Protein AF-T1D937-F1 (afdb_monomer_lite)

Foldseek 3Di:
DDWDDDDPVVLVVLLVLLVVCLVPVLLLQFAEPDPDPPDVSVVVSVLSVVQSVVVALCVQCPPPDLLSVLNRQSNCCNVDPDRFTWDWDQFPVGIFIFGGDDDRDRQLRSLSSVSVDQLSSCSVCLVVLVVPQWWWFTDPVHTYIYRHQADPDPVSLVVLCVVVVFDFDCDPQETETDADDDWDWDQDSNRRIYIDHPGGPDPSVVSRVSRGDHSDGDDD

pLDDT: mean 86.42, std 10.38, range [45.16, 97.19]

Sequence (220 aa):
MRLKAESKESQAKFVTKIKILFENPEIIIPECNTKGFSCPFEKYKKKIKKAHGTGSLDKFGRSNDEFLRGLSETEKILETEKLPLTGIIKTPLGSLNYVKRGDTDPVVLAGIQNYDNELWRSLAFSKLMKRGNIKIYTNKNFYIASCKGKGPGKDFFKSTLIENGIDFKDSNGVLEMQGEGESIDIIHFSGETIRIYSGSKKNTISLIVKHFISANITRD

Radius of gyration: 19.21 Å; chains: 1; bounding box: 40×41×58 Å

Organism: NCBI:txid410659

Structure (mmCIF, N/CA/C/O backbone):
data_AF-T1D937-F1
#
_entry.id   AF-T1D937-F1
#
loop_
_atom_site.group_PDB
_atom_site.id
_atom_site.type_symbol
_atom_site.label_atom_id
_atom_site.label_alt_id
_atom_site.label_comp_id
_atom_site.label_asym_id
_atom_site.label_entity_id
_atom_site.label_seq_id
_atom_site.pdbx_PDB_ins_code
_atom_site.Cartn_x
_atom_site.Cartn_y
_atom_site.Cartn_z
_atom_site.occupancy
_atom_site.B_iso_or_equiv
_atom_site.auth_seq_id
_atom_site.auth_comp_id
_atom_site.auth_asym_id
_atom_site.auth_atom_id
_atom_site.pdbx_PDB_model_num
ATOM 1 N N . MET A 1 1 ? -13.842 -20.271 6.859 1.00 45.16 1 MET A N 1
ATOM 2 C CA . MET A 1 1 ? -12.786 -19.515 7.572 1.00 45.16 1 MET A CA 1
ATOM 3 C C . MET A 1 1 ? -11.865 -20.520 8.257 1.00 45.16 1 MET A C 1
ATOM 5 O O . MET A 1 1 ? -12.375 -21.327 9.020 1.00 45.16 1 MET A O 1
ATOM 9 N N . ARG A 1 2 ? -10.563 -20.571 7.935 1.00 45.50 2 ARG A N 1
ATOM 10 C CA . ARG A 1 2 ? -9.608 -21.446 8.648 1.00 45.50 2 ARG A CA 1
ATOM 11 C C . ARG A 1 2 ? -8.906 -20.611 9.715 1.00 45.50 2 ARG A C 1
ATOM 13 O O . ARG A 1 2 ? -8.182 -19.687 9.366 1.00 45.50 2 ARG A O 1
ATOM 20 N N . LEU A 1 3 ? -9.172 -20.918 10.979 1.00 50.59 3 LEU A N 1
ATOM 21 C CA . LEU A 1 3 ? -8.509 -20.318 12.134 1.00 50.59 3 LEU A CA 1
ATOM 22 C C . LEU A 1 3 ? -7.162 -21.021 12.333 1.00 50.59 3 LEU A C 1
ATOM 24 O O . LEU A 1 3 ? -7.121 -22.252 12.353 1.00 50.59 3 LEU A O 1
ATOM 28 N N . LYS A 1 4 ? -6.065 -20.270 12.456 1.00 54.72 4 LYS A N 1
ATOM 29 C CA . LYS A 1 4 ? -4.746 -20.825 12.793 1.00 54.72 4 LYS A CA 1
ATOM 30 C C . LYS A 1 4 ? -4.281 -20.201 14.101 1.00 54.72 4 LYS A C 1
ATOM 32 O O . LYS A 1 4 ? -4.218 -18.983 14.210 1.00 54.72 4 LYS A O 1
ATOM 37 N N . ALA A 1 5 ? -3.950 -21.030 15.087 1.00 56.25 5 ALA A N 1
ATOM 38 C CA . ALA A 1 5 ? -3.257 -20.553 16.274 1.00 56.25 5 ALA A CA 1
ATOM 39 C C . ALA A 1 5 ? -1.840 -20.122 15.860 1.00 56.25 5 ALA A C 1
ATOM 41 O O . ALA A 1 5 ? -1.038 -20.946 15.417 1.00 56.25 5 ALA A O 1
ATOM 42 N N . GLU A 1 6 ? -1.560 -18.822 15.924 1.00 67.06 6 GLU A N 1
ATOM 43 C CA . GLU A 1 6 ? -0.207 -18.296 15.738 1.00 67.06 6 GLU A CA 1
ATOM 44 C C . GLU A 1 6 ? 0.648 -18.499 16.996 1.00 67.06 6 GLU A C 1
ATOM 46 O O . GLU A 1 6 ? 0.124 -18.639 18.102 1.00 67.06 6 GLU A O 1
ATOM 51 N N . SER A 1 7 ? 1.975 -18.517 16.835 1.00 76.88 7 SER A N 1
ATOM 52 C CA . SER A 1 7 ? 2.890 -18.551 17.978 1.00 76.88 7 SER A CA 1
ATOM 53 C C . SER A 1 7 ? 2.783 -17.260 18.798 1.00 76.88 7 SER A C 1
ATOM 55 O O . SER A 1 7 ? 2.494 -16.189 18.256 1.00 76.88 7 SER A O 1
ATOM 57 N N . LYS A 1 8 ? 3.085 -17.339 20.103 1.00 78.12 8 LYS A N 1
ATOM 58 C CA . LYS A 1 8 ? 3.144 -16.163 20.994 1.00 78.12 8 LYS A CA 1
ATOM 59 C C . LYS A 1 8 ? 4.080 -15.071 20.462 1.00 78.12 8 LYS A C 1
ATOM 61 O O . LYS A 1 8 ? 3.805 -13.887 20.614 1.00 78.12 8 LYS A O 1
ATOM 66 N N . GLU A 1 9 ? 5.168 -15.470 19.808 1.00 82.69 9 GLU A N 1
ATOM 67 C CA . GLU A 1 9 ? 6.124 -14.547 19.195 1.00 82.69 9 GLU A CA 1
ATOM 68 C C . GLU A 1 9 ? 5.523 -13.799 17.992 1.00 82.69 9 GLU A C 1
ATOM 70 O O . GLU A 1 9 ? 5.649 -12.579 17.903 1.00 82.69 9 GLU A O 1
ATOM 75 N N . SER A 1 10 ? 4.831 -14.503 17.087 1.00 81.56 10 SER A N 1
ATOM 76 C CA . SER A 1 10 ? 4.155 -13.891 15.930 1.00 81.56 10 SER A CA 1
ATOM 77 C C . SER A 1 10 ? 3.092 -12.888 16.375 1.00 81.56 10 SER A C 1
ATOM 79 O O . SER A 1 10 ? 3.000 -11.773 15.866 1.00 81.56 10 SER A O 1
ATOM 81 N N . GLN A 1 11 ? 2.352 -13.252 17.416 1.00 80.38 11 GLN A N 1
ATOM 82 C CA . GLN A 1 11 ? 1.349 -12.403 18.038 1.00 80.38 11 GLN A CA 1
ATOM 83 C C . GLN A 1 11 ? 1.940 -11.144 18.680 1.00 80.38 11 GLN A C 1
ATOM 85 O O . GLN A 1 11 ? 1.410 -10.052 18.483 1.00 80.38 11 GLN A O 1
ATOM 90 N N . ALA A 1 12 ? 3.047 -11.273 19.416 1.00 85.31 12 ALA A N 1
ATOM 91 C CA . ALA A 1 12 ? 3.746 -10.124 19.982 1.00 85.31 12 ALA A CA 1
ATOM 92 C C . ALA A 1 12 ? 4.237 -9.176 18.876 1.00 85.31 12 ALA A C 1
ATOM 94 O O . ALA A 1 12 ? 4.019 -7.970 18.964 1.00 85.31 12 ALA A O 1
ATOM 95 N N . LYS A 1 13 ? 4.812 -9.717 17.791 1.00 89.06 13 LYS A N 1
ATOM 96 C CA . LYS A 1 13 ? 5.219 -8.931 16.612 1.00 89.06 13 LYS A CA 1
ATOM 97 C C . LYS A 1 13 ? 4.035 -8.204 15.976 1.00 89.06 13 LYS A C 1
ATOM 99 O O . LYS A 1 13 ? 4.155 -7.028 15.643 1.00 89.06 13 LYS A O 1
ATOM 104 N N . PHE A 1 14 ? 2.890 -8.874 15.849 1.00 89.62 14 PHE A N 1
ATOM 105 C CA . PHE A 1 14 ? 1.666 -8.269 15.333 1.00 89.62 14 PHE A CA 1
ATOM 106 C C . PHE A 1 14 ? 1.210 -7.087 16.194 1.00 89.62 14 PHE A C 1
ATOM 108 O O . PHE A 1 14 ? 1.020 -5.996 15.667 1.00 89.62 14 PHE A O 1
ATOM 115 N N . VAL A 1 15 ? 1.101 -7.262 17.514 1.00 89.88 15 VAL A N 1
ATOM 116 C CA . VAL A 1 15 ? 0.689 -6.179 18.424 1.00 89.88 15 VAL A CA 1
ATOM 117 C C . VAL A 1 15 ? 1.677 -5.012 18.382 1.00 89.88 15 VAL A C 1
ATOM 119 O O . VAL A 1 15 ? 1.249 -3.866 18.280 1.00 89.88 15 VAL A O 1
ATOM 122 N N . THR A 1 16 ? 2.986 -5.281 18.405 1.00 92.19 16 THR A N 1
ATOM 123 C CA . THR A 1 16 ? 4.021 -4.241 18.288 1.00 92.19 16 THR A CA 1
ATOM 124 C C . THR A 1 16 ? 3.872 -3.446 16.997 1.00 92.19 16 THR A C 1
ATOM 126 O O . THR A 1 16 ? 3.893 -2.220 17.026 1.00 92.19 16 THR A O 1
ATOM 129 N N . LYS A 1 17 ? 3.639 -4.123 15.871 1.00 93.50 17 LYS A N 1
ATOM 130 C CA . LYS A 1 17 ? 3.375 -3.463 14.592 1.00 93.50 17 LYS A CA 1
ATOM 131 C C . LYS A 1 17 ? 2.152 -2.543 14.655 1.00 93.50 17 LYS A C 1
ATOM 133 O O . LYS A 1 17 ? 2.210 -1.417 14.174 1.00 93.50 17 LYS A O 1
ATOM 138 N N . ILE A 1 18 ? 1.050 -2.998 15.252 1.00 94.19 18 ILE A N 1
ATOM 139 C CA . ILE A 1 18 ? -0.154 -2.167 15.389 1.00 94.19 18 ILE A CA 1
ATOM 140 C C . ILE A 1 18 ? 0.110 -0.946 16.285 1.00 94.19 18 ILE A C 1
ATOM 142 O O . ILE A 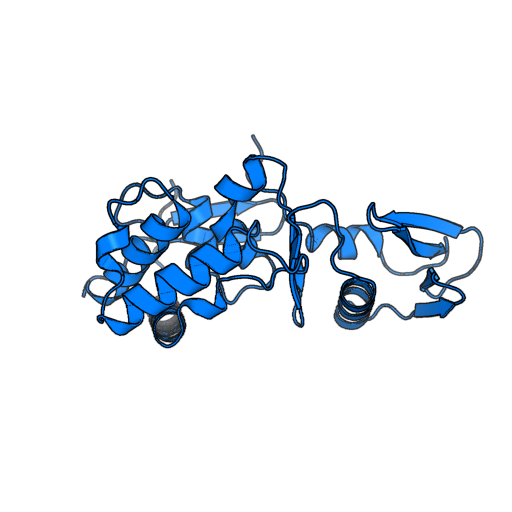1 18 ? -0.365 0.140 15.969 1.00 94.19 18 ILE A O 1
ATOM 146 N N . LYS A 1 19 ? 0.914 -1.077 17.348 1.00 94.25 19 LYS A N 1
ATOM 147 C CA . LYS A 1 19 ? 1.331 0.076 18.167 1.00 94.25 19 LYS A CA 1
ATOM 148 C C . LYS A 1 19 ? 2.087 1.116 17.338 1.00 94.25 19 LYS A C 1
ATOM 150 O O . LYS A 1 19 ? 1.707 2.280 17.367 1.00 94.25 19 LYS A O 1
ATOM 155 N N . ILE A 1 20 ? 3.065 0.685 16.537 1.00 95.56 20 ILE A N 1
ATOM 156 C CA . ILE A 1 20 ? 3.837 1.576 15.650 1.00 95.56 20 ILE A CA 1
ATOM 157 C C . ILE A 1 20 ? 2.915 2.302 14.657 1.00 95.56 20 ILE A C 1
ATOM 159 O O . ILE A 1 20 ? 3.093 3.493 14.412 1.00 95.56 20 ILE A O 1
ATOM 163 N N . LEU A 1 21 ? 1.894 1.625 14.111 1.00 96.00 21 LEU A N 1
ATOM 164 C CA . LEU A 1 21 ? 0.898 2.284 13.259 1.00 96.00 21 LEU A CA 1
ATOM 165 C C . LEU A 1 21 ? 0.203 3.439 13.987 1.00 96.00 21 LEU A C 1
ATOM 167 O O . LEU A 1 21 ? 0.017 4.495 13.396 1.00 96.00 21 LEU A O 1
ATOM 171 N N . PHE A 1 22 ? -0.194 3.257 15.245 1.00 95.44 22 PHE A N 1
ATOM 172 C CA . PHE A 1 22 ? -0.945 4.274 15.986 1.00 95.44 22 PHE A CA 1
ATOM 173 C C . PHE A 1 22 ? -0.078 5.338 16.668 1.00 95.44 22 PHE A C 1
ATOM 175 O O . PHE A 1 22 ? -0.623 6.353 17.090 1.00 95.44 22 PHE A O 1
ATOM 182 N N . GLU A 1 23 ? 1.248 5.180 16.697 1.00 94.31 23 GLU A N 1
ATOM 183 C CA . GLU A 1 23 ? 2.180 6.282 16.991 1.00 94.31 23 GLU A CA 1
ATOM 184 C C . GLU A 1 23 ? 2.164 7.348 15.883 1.00 94.31 23 GLU A C 1
ATOM 186 O O . GLU A 1 23 ? 2.348 8.535 16.144 1.00 94.31 23 GLU A O 1
ATOM 191 N N . ASN A 1 24 ? 1.928 6.934 14.635 1.00 94.31 24 ASN A N 1
ATOM 192 C CA . ASN A 1 24 ? 1.742 7.833 13.502 1.00 94.31 24 ASN A CA 1
ATOM 193 C C . ASN A 1 24 ? 0.734 7.231 12.508 1.00 94.31 24 ASN A C 1
ATOM 195 O O . ASN A 1 24 ? 1.125 6.659 11.501 1.00 94.31 24 ASN A O 1
ATOM 199 N N . PRO A 1 25 ? -0.583 7.366 12.706 1.00 94.56 25 PRO A N 1
ATOM 200 C CA . PRO A 1 25 ? -1.567 6.705 11.845 1.00 94.56 25 PRO A CA 1
ATOM 201 C C . PRO A 1 25 ? -1.616 7.257 10.413 1.00 94.56 25 PRO A C 1
ATOM 203 O O . PRO A 1 25 ? -2.299 6.694 9.560 1.00 94.56 25 PRO A O 1
ATOM 206 N N . GLU A 1 26 ? -0.911 8.351 10.109 1.00 94.38 26 GLU A N 1
ATOM 207 C CA . GLU A 1 26 ? -0.880 8.938 8.768 1.00 94.38 26 GLU A CA 1
ATOM 208 C C . GLU A 1 26 ? 0.006 8.153 7.778 1.00 94.38 26 GLU A C 1
ATOM 210 O O . GLU A 1 26 ? -0.213 8.290 6.574 1.00 94.38 26 GLU A O 1
ATOM 215 N N . ILE A 1 27 ? 0.936 7.289 8.232 1.00 93.94 27 ILE A N 1
ATOM 216 C CA . ILE A 1 27 ? 1.845 6.522 7.335 1.00 93.94 27 ILE A CA 1
ATOM 217 C C . ILE A 1 27 ? 1.082 5.582 6.395 1.00 93.94 27 ILE A C 1
ATOM 219 O O . ILE A 1 27 ? 1.523 5.321 5.277 1.00 93.94 27 ILE A O 1
ATOM 223 N N . ILE A 1 28 ? -0.087 5.094 6.809 1.00 95.38 28 ILE A N 1
ATOM 224 C CA . ILE A 1 28 ? -0.915 4.227 5.964 1.00 95.38 28 ILE A CA 1
ATOM 225 C C . ILE A 1 28 ? -1.534 4.970 4.769 1.00 95.38 28 ILE A C 1
ATOM 227 O O . ILE A 1 28 ? -2.042 4.336 3.841 1.00 95.38 28 ILE A O 1
ATOM 231 N N . ILE A 1 29 ? -1.513 6.307 4.761 1.00 95.12 29 ILE A N 1
ATOM 232 C CA . ILE A 1 29 ? -2.095 7.099 3.682 1.00 95.12 29 ILE A CA 1
ATOM 233 C C . ILE A 1 29 ? -1.057 7.334 2.576 1.00 95.12 29 ILE A C 1
ATOM 235 O O . ILE A 1 29 ? -0.067 8.025 2.825 1.00 95.12 29 ILE A O 1
ATOM 239 N N . PRO A 1 30 ? -1.296 6.865 1.336 1.00 93.75 30 PRO A N 1
ATOM 240 C CA . PRO A 1 30 ? -0.395 7.141 0.226 1.00 93.75 30 PRO A CA 1
ATOM 241 C C . PRO A 1 30 ? -0.317 8.638 -0.085 1.00 93.75 30 PRO A C 1
ATOM 243 O O . PRO A 1 30 ? -1.258 9.412 0.135 1.00 93.75 30 PRO A O 1
ATOM 246 N N . GLU A 1 31 ? 0.804 9.046 -0.661 1.00 91.25 31 GLU A N 1
ATOM 247 C CA . GLU A 1 31 ? 0.983 10.382 -1.206 1.00 91.25 31 GLU A CA 1
ATOM 248 C C . GLU A 1 31 ? 0.156 10.566 -2.473 1.00 91.25 31 GLU A C 1
ATOM 250 O O . GLU A 1 31 ? 0.119 9.708 -3.355 1.00 91.25 31 GLU A O 1
ATOM 255 N N . CYS A 1 32 ? -0.516 11.707 -2.594 1.00 88.19 32 CYS A N 1
ATOM 256 C CA . CYS A 1 32 ? -1.313 11.982 -3.775 1.00 88.19 32 CYS A CA 1
ATOM 257 C C . CYS A 1 32 ? -0.470 12.687 -4.840 1.00 88.19 32 CYS A C 1
ATOM 259 O O . CYS A 1 32 ? -0.080 13.841 -4.669 1.00 88.19 32 CYS A O 1
ATOM 261 N N . ASN A 1 33 ? -0.260 12.042 -5.991 1.00 80.88 33 ASN A N 1
ATOM 262 C CA . ASN A 1 33 ? 0.466 12.654 -7.117 1.00 80.88 33 ASN A CA 1
ATOM 263 C C . ASN A 1 33 ? -0.333 13.768 -7.823 1.00 80.88 33 ASN A C 1
ATOM 265 O O . ASN A 1 33 ? 0.168 14.483 -8.693 1.00 80.88 33 ASN A O 1
ATOM 269 N N . THR A 1 34 ? -1.611 13.910 -7.474 1.00 70.56 34 THR A N 1
ATOM 270 C CA . THR A 1 34 ? -2.509 14.902 -8.046 1.00 70.56 34 THR A CA 1
ATOM 271 C C . THR A 1 34 ? -2.731 15.997 -7.005 1.00 70.56 34 THR A C 1
ATOM 273 O O . THR A 1 34 ? -3.652 15.906 -6.196 1.00 70.56 34 THR A O 1
ATOM 276 N N . LYS A 1 35 ? -1.880 17.035 -7.006 1.00 59.16 35 LYS A N 1
ATOM 277 C CA . LYS A 1 35 ? -2.068 18.213 -6.142 1.00 59.16 35 LYS A CA 1
ATOM 278 C C . LYS A 1 35 ? -3.450 18.823 -6.418 1.00 59.16 35 LYS A C 1
ATOM 280 O O . LYS A 1 35 ? -3.740 19.213 -7.548 1.00 59.16 35 LYS A O 1
ATOM 285 N N . GLY A 1 36 ? -4.318 18.862 -5.407 1.00 60.09 36 GLY A N 1
ATOM 286 C CA . GLY A 1 36 ? -5.642 19.479 -5.510 1.00 60.09 36 GLY A CA 1
ATOM 287 C C . GLY A 1 36 ? -6.657 18.983 -4.477 1.00 60.09 36 GLY A C 1
ATOM 288 O O . GLY A 1 36 ? -6.566 17.874 -3.955 1.00 60.09 36 GLY A O 1
ATOM 289 N N . PHE A 1 37 ? -7.680 19.804 -4.225 1.00 54.34 37 PHE A N 1
ATOM 290 C CA . PHE A 1 37 ? -8.744 19.579 -3.230 1.00 54.34 37 PHE A CA 1
ATOM 291 C C . PHE A 1 37 ? -9.578 18.296 -3.455 1.00 54.34 37 PHE A C 1
ATOM 293 O O . PHE A 1 37 ? -10.299 17.840 -2.566 1.00 54.34 37 PHE A O 1
ATOM 300 N N . SER A 1 38 ? -9.482 17.692 -4.644 1.00 67.94 38 SER A N 1
ATOM 301 C CA . SER A 1 38 ? -10.264 16.518 -5.040 1.00 67.94 38 SER A CA 1
ATOM 302 C C . SER A 1 38 ? -9.673 15.172 -4.603 1.00 67.94 38 SER A C 1
ATOM 304 O O . SER A 1 38 ? -10.325 14.154 -4.813 1.00 67.94 38 SER A O 1
ATOM 306 N N . CYS A 1 39 ? -8.464 15.126 -4.031 1.00 83.19 39 CYS A N 1
ATOM 307 C CA . CYS A 1 39 ? -7.860 13.858 -3.622 1.00 83.19 39 CYS A CA 1
ATOM 308 C C . CYS A 1 39 ? -8.452 13.353 -2.287 1.00 83.19 39 CYS A C 1
ATOM 310 O O . CYS A 1 39 ? -8.340 14.050 -1.274 1.00 83.19 39 CYS A O 1
ATOM 312 N N . PRO A 1 40 ? -9.077 12.159 -2.227 1.00 88.00 40 PRO A N 1
ATOM 313 C CA . PRO A 1 40 ? -9.662 11.645 -0.985 1.00 88.00 40 PRO A CA 1
ATOM 314 C C . PRO A 1 40 ? -8.616 11.362 0.100 1.00 88.00 40 PRO A C 1
ATOM 316 O O . PRO A 1 40 ? -8.915 11.530 1.280 1.00 88.00 40 PRO A O 1
ATOM 319 N N . PHE A 1 41 ? -7.384 11.019 -0.281 1.00 92.06 41 PHE A N 1
ATOM 320 C CA . PHE A 1 41 ? -6.295 10.727 0.656 1.00 92.06 41 PHE A CA 1
ATOM 321 C C . PHE A 1 41 ? -5.902 11.938 1.510 1.00 92.06 41 PHE A C 1
ATOM 323 O O . PHE A 1 41 ? -5.720 11.803 2.716 1.00 92.06 41 PHE A O 1
ATOM 330 N N . GLU A 1 42 ? -5.924 13.148 0.945 1.00 89.62 42 GLU A N 1
ATOM 331 C CA . GLU A 1 42 ? -5.722 14.388 1.709 1.00 89.62 42 GLU A CA 1
ATOM 332 C C . GLU A 1 42 ? -6.821 14.608 2.761 1.00 89.62 42 GLU A C 1
ATOM 334 O O . GLU A 1 42 ? -6.569 15.094 3.867 1.00 89.62 42 GLU A O 1
ATOM 339 N N . LYS A 1 43 ? -8.063 14.212 2.449 1.00 90.38 43 LYS A N 1
ATOM 340 C CA . LYS A 1 43 ? -9.168 14.255 3.416 1.00 90.38 43 LYS A CA 1
ATOM 341 C C . LYS A 1 43 ? -8.975 13.215 4.518 1.00 90.38 43 LYS A C 1
ATOM 343 O O . LYS A 1 43 ? -9.290 13.517 5.669 1.00 90.38 43 LYS A O 1
ATOM 348 N N . TYR A 1 44 ? -8.460 12.026 4.197 1.00 94.44 44 TYR A N 1
ATOM 349 C CA . TYR A 1 44 ? -8.130 11.018 5.205 1.00 94.44 44 TYR A CA 1
ATOM 350 C C . TYR A 1 44 ? -7.027 11.497 6.147 1.00 94.44 44 TYR A C 1
ATOM 352 O O . TYR A 1 44 ? -7.272 11.482 7.351 1.00 94.44 44 TYR A O 1
ATOM 360 N N . LYS A 1 45 ? -5.904 12.027 5.634 1.00 93.69 45 LYS A N 1
ATOM 361 C CA . LYS A 1 45 ? -4.825 12.600 6.467 1.00 93.69 45 LYS A CA 1
ATOM 362 C C . LYS A 1 45 ? -5.371 13.615 7.468 1.00 93.69 45 LYS A C 1
ATOM 364 O O . LYS A 1 45 ? -5.215 13.455 8.673 1.00 93.69 45 LYS A O 1
ATOM 369 N N . LYS A 1 46 ? -6.150 14.596 6.994 1.00 92.44 46 LYS A N 1
ATOM 370 C CA . LYS A 1 46 ? -6.773 15.616 7.860 1.00 92.44 46 LYS A CA 1
ATOM 371 C C . LYS A 1 46 ? -7.700 15.022 8.923 1.00 92.44 46 LYS A C 1
ATOM 373 O O . LYS A 1 46 ? -7.673 15.461 10.073 1.00 92.44 46 LYS A O 1
ATOM 378 N N . LYS A 1 47 ? -8.546 14.053 8.552 1.00 94.50 47 LYS A N 1
ATOM 379 C CA . LYS A 1 47 ? -9.466 13.393 9.493 1.00 94.50 47 LYS A CA 1
ATOM 380 C C . LYS A 1 47 ? -8.701 12.623 10.565 1.00 94.50 47 LYS A C 1
ATOM 382 O O . LYS A 1 47 ? -9.039 12.771 11.739 1.00 94.50 47 LYS A O 1
ATOM 387 N N . ILE A 1 48 ? -7.705 11.837 10.157 1.00 95.25 48 ILE A N 1
ATOM 388 C CA . ILE A 1 48 ? -6.860 11.025 11.037 1.00 95.25 48 ILE A CA 1
ATOM 389 C C . ILE A 1 48 ? -6.080 11.928 11.979 1.00 95.25 48 ILE A C 1
ATOM 391 O O . ILE A 1 48 ? -6.230 11.782 13.183 1.00 95.25 48 ILE A O 1
ATOM 395 N N . LYS A 1 49 ? -5.373 12.937 11.463 1.00 93.94 49 LYS A N 1
ATOM 396 C CA . LYS A 1 49 ? -4.628 13.904 12.276 1.00 93.94 49 LYS A CA 1
ATOM 397 C C . LYS A 1 49 ? -5.497 14.553 13.353 1.00 93.94 49 LYS A C 1
ATOM 399 O O . LYS A 1 49 ? -5.124 14.606 14.520 1.00 93.94 49 LYS A O 1
ATOM 404 N N . LYS A 1 50 ? -6.705 14.995 12.980 1.00 93.31 50 LYS A N 1
ATOM 405 C CA . LYS A 1 50 ? -7.669 15.582 13.926 1.00 93.31 50 LYS A CA 1
ATOM 406 C C . LYS A 1 50 ? -8.165 14.575 14.970 1.00 93.31 50 LYS A C 1
ATOM 408 O O . LYS A 1 50 ? -8.486 14.970 16.078 1.00 93.31 50 LYS A O 1
ATOM 413 N N . ALA A 1 51 ? -8.343 13.310 14.598 1.00 92.38 51 ALA A N 1
ATOM 414 C CA . ALA A 1 51 ? -8.801 12.251 15.499 1.00 92.38 51 ALA A CA 1
ATOM 415 C C . ALA A 1 51 ? -7.709 11.806 16.469 1.00 92.38 51 ALA A C 1
ATOM 417 O O . ALA A 1 51 ? -7.919 11.766 17.675 1.00 92.38 51 ALA A O 1
ATOM 418 N N . HIS A 1 52 ? -6.522 11.567 15.938 1.00 90.94 52 HIS A N 1
ATOM 419 C CA . HIS A 1 52 ? -5.376 11.161 16.718 1.00 90.94 52 HIS A CA 1
ATOM 420 C C . HIS A 1 52 ? -4.971 12.241 17.731 1.00 90.94 52 HIS A C 1
ATOM 422 O O . HIS A 1 52 ? -4.726 11.924 18.887 1.00 90.94 52 HIS A O 1
ATOM 428 N N . GLY A 1 53 ? -5.054 13.527 17.359 1.00 88.00 53 GLY A N 1
ATOM 429 C CA . GLY A 1 53 ? -4.850 14.638 18.298 1.00 88.00 53 GLY A CA 1
ATOM 430 C C . GLY A 1 53 ? -5.869 14.713 19.447 1.00 88.00 53 GLY A C 1
ATOM 431 O O . GLY A 1 53 ? -5.613 15.403 20.426 1.00 88.00 53 GLY A O 1
ATOM 432 N N . THR A 1 54 ? -7.007 14.012 19.353 1.00 87.06 54 THR A N 1
ATOM 433 C CA . THR A 1 54 ? -7.977 13.856 20.456 1.00 87.06 54 THR A CA 1
ATOM 434 C C . THR A 1 54 ? -7.762 12.581 21.284 1.00 87.06 54 THR A C 1
ATOM 436 O O . THR A 1 54 ? -8.545 12.318 22.188 1.00 87.06 54 THR A O 1
ATOM 439 N N . GLY A 1 55 ? -6.720 11.797 20.988 1.00 85.12 55 GLY A N 1
ATOM 440 C CA . GLY A 1 55 ? -6.302 10.621 21.758 1.00 85.12 55 GLY A CA 1
ATOM 441 C C . GLY A 1 55 ? -6.923 9.282 21.345 1.00 85.12 55 GLY A C 1
ATOM 442 O O . GLY A 1 55 ? -6.516 8.263 21.884 1.00 85.12 55 GLY A O 1
ATOM 443 N N . SER A 1 56 ? -7.881 9.256 20.411 1.00 87.38 56 SER A N 1
ATOM 444 C CA . SER A 1 56 ? -8.522 8.015 19.938 1.00 87.38 56 SER A CA 1
ATOM 445 C C . SER A 1 56 ? -9.149 8.188 18.546 1.00 87.38 56 SER A C 1
ATOM 447 O O . SER A 1 56 ? -9.616 9.277 18.173 1.00 87.38 56 SER A O 1
ATOM 449 N N . LEU A 1 57 ? -9.184 7.108 17.759 1.00 91.62 57 LEU A N 1
ATOM 450 C CA . LEU A 1 57 ? -9.879 7.023 16.474 1.00 91.62 57 LEU A CA 1
ATOM 451 C C . LEU A 1 57 ? -11.298 6.439 16.586 1.00 91.62 57 LEU A C 1
ATOM 453 O O . LEU A 1 57 ? -11.966 6.294 15.558 1.00 91.62 57 LEU A O 1
ATOM 457 N N . ASP A 1 58 ? -11.817 6.185 17.791 1.00 90.56 58 ASP A N 1
ATOM 458 C CA . ASP A 1 58 ? -13.118 5.536 18.045 1.00 90.56 58 ASP A CA 1
ATOM 459 C C . ASP A 1 58 ? -14.302 6.156 17.314 1.00 90.56 58 ASP A C 1
ATOM 461 O O . ASP A 1 58 ? -15.232 5.461 16.890 1.00 90.56 58 ASP A O 1
ATOM 465 N N . LYS A 1 59 ? -14.270 7.475 17.103 1.00 91.44 59 LYS A N 1
ATOM 466 C CA . LYS A 1 59 ? -15.315 8.178 16.347 1.00 91.44 59 LYS A CA 1
ATOM 467 C C . LYS A 1 59 ? -15.493 7.630 14.927 1.00 91.44 59 LYS A C 1
ATOM 469 O O . LYS A 1 59 ? -16.547 7.825 14.323 1.00 91.44 59 LYS A O 1
ATOM 474 N N . PHE A 1 60 ? -14.479 6.965 14.371 1.00 95.50 60 PHE A N 1
ATOM 475 C CA . PHE A 1 60 ? -14.564 6.324 13.066 1.00 95.50 60 PHE A CA 1
ATOM 476 C C . PHE A 1 60 ? -15.271 4.969 13.088 1.00 95.50 60 PHE A C 1
ATOM 478 O O . PHE A 1 60 ? -15.707 4.527 12.028 1.00 95.50 60 PHE A O 1
ATOM 485 N N . GLY A 1 61 ? -15.486 4.347 14.250 1.00 92.38 61 GLY A N 1
ATOM 486 C CA . GLY A 1 61 ? -16.204 3.073 14.357 1.00 92.38 61 GLY A CA 1
ATOM 487 C C . GLY A 1 61 ? -17.629 3.116 13.786 1.00 92.38 61 GLY A C 1
ATOM 488 O O . GLY A 1 61 ? -18.139 2.103 13.321 1.00 92.38 61 GLY A O 1
ATOM 489 N N . ARG A 1 62 ? -18.253 4.303 13.742 1.00 91.31 62 ARG A N 1
ATOM 490 C CA . ARG A 1 62 ? -19.578 4.542 13.132 1.00 91.31 62 ARG A CA 1
ATOM 491 C C . ARG A 1 62 ? -19.509 5.085 11.699 1.00 91.31 62 ARG A C 1
ATOM 493 O O . ARG A 1 62 ? -20.508 5.562 11.169 1.00 91.31 62 ARG A O 1
ATOM 500 N N . SER A 1 63 ? -18.332 5.092 11.075 1.00 93.50 63 SER A N 1
ATOM 501 C CA . SER A 1 63 ? -18.175 5.624 9.725 1.00 93.50 63 SER A CA 1
ATOM 502 C C . SER A 1 63 ? -18.775 4.687 8.678 1.00 93.50 63 SER A C 1
ATOM 504 O O . SER A 1 63 ? -18.583 3.471 8.720 1.00 93.50 63 SER A O 1
ATOM 506 N N . ASN A 1 64 ? -19.425 5.276 7.673 1.00 92.69 64 ASN A N 1
ATOM 507 C CA . ASN A 1 64 ? -19.801 4.575 6.442 1.00 92.69 64 ASN A CA 1
ATOM 508 C C . ASN A 1 64 ? -18.586 4.295 5.539 1.00 92.69 64 ASN A C 1
ATOM 510 O O . ASN A 1 64 ? -18.688 3.540 4.575 1.00 92.69 64 ASN A O 1
ATOM 514 N N . ASP A 1 65 ? -17.442 4.920 5.824 1.00 94.69 65 ASP A N 1
ATOM 515 C CA . ASP A 1 65 ? -16.187 4.679 5.127 1.00 94.69 65 ASP A CA 1
ATOM 516 C C . ASP A 1 65 ? -15.444 3.509 5.782 1.00 94.69 65 ASP A C 1
ATOM 518 O O . ASP A 1 65 ? -15.032 3.597 6.940 1.00 94.69 65 ASP A O 1
ATOM 522 N N . GLU A 1 66 ? -15.285 2.408 5.047 1.00 95.31 66 GLU A N 1
ATOM 523 C CA . GLU A 1 66 ? -14.682 1.190 5.593 1.00 95.31 66 GLU A CA 1
ATOM 524 C C . GLU A 1 66 ? -13.221 1.347 5.995 1.00 95.31 66 GLU A C 1
ATOM 526 O O . GLU A 1 66 ? -12.791 0.680 6.929 1.00 95.31 66 GLU A O 1
ATOM 531 N N . PHE A 1 67 ? -12.463 2.221 5.333 1.00 96.88 67 PHE A N 1
ATOM 532 C CA . PHE A 1 67 ? -11.076 2.457 5.714 1.00 96.88 67 PHE A CA 1
ATOM 533 C C . PHE A 1 67 ? -11.013 3.129 7.092 1.00 96.88 67 PHE A C 1
ATOM 535 O O . PHE A 1 67 ? -10.297 2.673 7.982 1.00 96.88 67 PHE A O 1
ATOM 542 N N . LEU A 1 68 ? -11.825 4.172 7.304 1.00 97.12 68 LEU A N 1
ATOM 543 C CA . LEU A 1 68 ? -11.904 4.846 8.604 1.00 97.12 68 LEU A CA 1
ATOM 544 C C . LEU A 1 68 ? -12.436 3.906 9.693 1.00 97.12 68 LEU A C 1
ATOM 546 O O . LEU A 1 68 ? -11.872 3.851 10.786 1.00 97.12 68 LEU A O 1
ATOM 550 N N . ARG A 1 69 ? -13.493 3.143 9.393 1.00 96.81 69 ARG A N 1
ATOM 551 C CA . ARG A 1 69 ? -14.050 2.160 10.330 1.00 96.81 69 ARG A CA 1
ATOM 552 C C . ARG A 1 69 ? -13.032 1.075 10.686 1.00 96.81 69 ARG A C 1
ATOM 554 O O . ARG A 1 69 ? -12.865 0.774 11.864 1.00 96.81 69 ARG A O 1
ATOM 561 N N . GLY A 1 70 ? -12.296 0.572 9.696 1.00 97.06 70 GLY A N 1
ATOM 562 C CA . GLY A 1 70 ? -11.235 -0.414 9.874 1.00 97.06 70 GLY A CA 1
ATOM 563 C C . GLY A 1 70 ? -10.056 0.085 10.702 1.00 97.06 70 GLY A C 1
ATOM 564 O O . GLY A 1 70 ? -9.479 -0.698 11.454 1.00 97.06 70 GLY A O 1
ATOM 565 N N . LEU A 1 71 ? -9.716 1.377 10.618 1.00 96.75 71 LEU A N 1
ATOM 566 C CA . LEU A 1 71 ? -8.697 1.981 11.481 1.00 96.75 71 LEU A CA 1
ATOM 567 C C . LEU A 1 71 ? -9.123 1.948 12.950 1.00 96.75 71 LEU A C 1
ATOM 569 O O . LEU A 1 71 ? -8.361 1.470 13.782 1.00 96.75 71 LEU A O 1
ATOM 573 N N . SER A 1 72 ? -10.351 2.379 13.257 1.00 95.62 72 SER A N 1
ATOM 574 C CA . SER A 1 72 ? -10.889 2.297 14.625 1.00 95.62 72 SER A CA 1
ATOM 575 C C . SER A 1 72 ? -10.988 0.850 15.112 1.00 95.62 72 SER A C 1
ATOM 577 O O . SER A 1 72 ? -10.631 0.545 16.244 1.00 95.62 72 SER A O 1
ATOM 579 N N . GLU A 1 73 ? -11.426 -0.072 14.254 1.00 94.56 73 GLU A N 1
ATOM 580 C CA . GLU A 1 73 ? -11.486 -1.497 14.591 1.00 94.56 73 GLU A CA 1
ATOM 581 C C . GLU A 1 73 ? -10.098 -2.091 14.883 1.00 94.56 73 GLU A C 1
ATOM 583 O O . GLU A 1 73 ? -9.960 -2.943 15.760 1.00 94.56 73 GLU A O 1
ATOM 588 N N . THR A 1 74 ? -9.070 -1.627 14.171 1.00 95.06 74 THR A N 1
ATOM 589 C CA . THR A 1 74 ? -7.681 -2.057 14.368 1.00 95.06 74 THR A CA 1
ATOM 590 C C . THR A 1 74 ? -7.079 -1.473 15.649 1.00 95.06 74 THR A C 1
ATOM 592 O O . THR A 1 74 ? -6.338 -2.175 16.330 1.00 95.06 74 THR A O 1
ATOM 595 N N . GLU A 1 75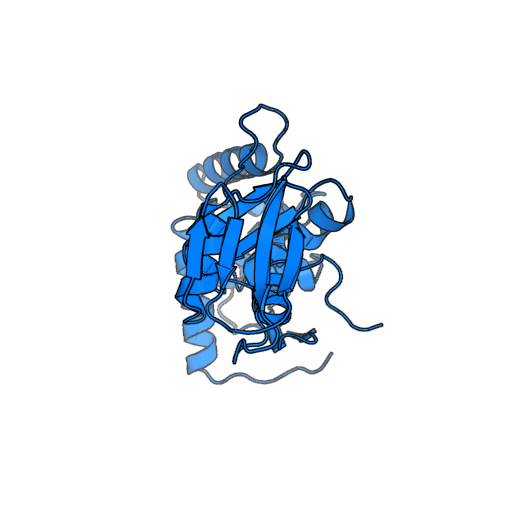 ? -7.429 -0.240 16.028 1.00 93.75 75 GLU A N 1
ATOM 596 C CA . GLU A 1 75 ? -6.989 0.395 17.285 1.00 93.75 75 GLU A CA 1
ATOM 597 C C . GLU A 1 75 ? -7.473 -0.391 18.509 1.00 93.75 75 GLU A C 1
ATOM 599 O O . GLU A 1 75 ? -6.680 -0.711 19.391 1.00 93.75 75 GLU A O 1
ATOM 604 N N . LYS A 1 76 ? -8.727 -0.856 18.489 1.00 91.38 76 LYS A N 1
ATOM 605 C CA . LYS A 1 76 ? -9.336 -1.676 19.558 1.00 91.38 76 LYS A CA 1
ATOM 606 C C . LYS A 1 76 ? -8.631 -3.002 19.831 1.00 91.38 76 LYS A C 1
ATOM 608 O O . LYS A 1 76 ? -8.844 -3.625 20.871 1.00 91.38 76 LYS A O 1
ATOM 613 N N . ILE A 1 77 ? -7.782 -3.468 18.914 1.00 90.12 77 ILE A N 1
ATOM 614 C CA . ILE A 1 77 ? -6.932 -4.637 19.165 1.00 90.12 77 ILE A CA 1
ATOM 615 C C . ILE A 1 77 ? -5.976 -4.358 20.331 1.00 90.12 77 ILE A C 1
ATOM 617 O O . ILE A 1 77 ? -5.699 -5.271 21.106 1.00 90.12 77 ILE A O 1
ATOM 621 N N . LEU A 1 78 ? -5.509 -3.114 20.476 1.00 89.06 78 LEU A N 1
ATOM 622 C CA . LEU A 1 78 ? -4.586 -2.698 21.532 1.00 89.06 78 LEU A CA 1
ATOM 623 C C . LEU A 1 78 ? -5.233 -2.670 22.924 1.00 89.06 78 LEU A C 1
ATOM 625 O O . LEU A 1 78 ? -4.520 -2.758 23.918 1.00 89.06 78 LEU A O 1
ATOM 629 N N . GLU A 1 79 ? -6.562 -2.588 22.992 1.00 84.25 79 GLU A N 1
ATOM 630 C CA . GLU A 1 79 ? -7.333 -2.539 24.242 1.00 84.25 79 GLU A CA 1
ATOM 631 C C . GLU A 1 79 ? -7.659 -3.932 24.798 1.00 84.25 79 GLU A C 1
ATOM 633 O O . GLU A 1 79 ? -8.068 -4.075 25.948 1.00 84.25 79 GLU A O 1
ATOM 638 N N . THR A 1 80 ? -7.515 -4.984 23.985 1.00 73.19 80 THR A N 1
ATOM 639 C CA . THR A 1 80 ? -7.932 -6.336 24.369 1.00 73.19 80 THR A CA 1
ATOM 640 C C . THR A 1 80 ? -6.754 -7.146 24.910 1.00 73.19 80 THR A C 1
ATOM 642 O O . THR A 1 80 ? -5.807 -7.429 24.182 1.00 73.19 80 THR A O 1
ATOM 645 N N . GLU A 1 81 ? -6.851 -7.635 26.150 1.00 60.41 81 GLU A N 1
ATOM 646 C CA . GLU A 1 81 ? -5.819 -8.497 26.764 1.00 60.41 81 GLU A CA 1
ATOM 647 C C . GLU A 1 81 ? -5.703 -9.885 26.102 1.00 60.41 81 GLU A C 1
ATOM 649 O O . GLU A 1 81 ? -4.658 -10.536 26.153 1.00 60.41 81 GLU A O 1
ATOM 654 N N . LYS A 1 82 ? -6.781 -10.361 25.461 1.00 65.44 82 LYS A N 1
ATOM 655 C CA . LYS A 1 82 ? -6.809 -11.654 24.765 1.00 65.44 82 LYS A CA 1
ATOM 656 C C . LYS A 1 82 ? -6.388 -11.528 23.306 1.00 65.44 82 LYS A C 1
ATOM 658 O O . LYS A 1 82 ? -7.044 -10.869 22.492 1.00 65.44 82 LYS A O 1
ATOM 663 N N . LEU A 1 83 ? -5.344 -12.287 22.994 1.00 61.06 83 LEU A N 1
ATOM 664 C CA . LEU A 1 83 ? -4.777 -12.468 21.667 1.00 61.06 83 LEU A CA 1
ATOM 665 C C . LEU A 1 83 ? -5.865 -12.770 20.623 1.00 61.06 83 LEU A C 1
ATOM 667 O O . LEU A 1 83 ? -6.669 -13.686 20.818 1.00 61.06 83 LEU A O 1
ATOM 671 N N . PRO A 1 84 ? -5.933 -11.991 19.534 1.00 65.94 84 PRO A N 1
ATOM 672 C CA . PRO A 1 84 ? -7.019 -12.103 18.578 1.00 65.94 84 PRO A CA 1
ATOM 673 C C . PRO A 1 84 ? -6.921 -13.375 17.733 1.00 65.94 84 PRO A C 1
ATOM 675 O O . PRO A 1 84 ? -5.843 -13.768 17.289 1.00 65.94 84 PRO A O 1
ATOM 678 N N . LEU A 1 85 ? -8.076 -13.981 17.445 1.00 69.69 85 LEU A N 1
ATOM 679 C CA . LEU A 1 85 ? -8.185 -14.977 16.383 1.00 69.69 85 LEU A CA 1
ATOM 680 C C . LEU A 1 85 ? -7.846 -14.314 15.045 1.00 69.69 85 LEU A C 1
ATOM 682 O O . LEU A 1 85 ? -8.461 -13.312 14.670 1.00 69.69 85 LEU A O 1
ATOM 686 N N . THR A 1 86 ? -6.882 -14.885 14.329 1.00 82.19 86 THR A N 1
ATOM 687 C CA . THR A 1 86 ? -6.478 -14.408 13.009 1.00 82.19 86 THR A CA 1
ATOM 688 C C . THR A 1 86 ? -7.254 -15.141 11.916 1.00 82.19 86 THR A C 1
ATOM 690 O O . THR A 1 86 ? -7.334 -16.373 11.868 1.00 82.19 86 THR A O 1
ATOM 693 N N . GLY A 1 87 ? -7.868 -14.364 11.030 1.00 87.50 87 GLY A N 1
ATOM 694 C CA . GLY A 1 87 ? -8.341 -14.820 9.733 1.00 87.50 87 GLY A CA 1
ATOM 695 C C . GLY A 1 87 ? -7.210 -14.786 8.707 1.00 87.50 87 GLY A C 1
ATOM 696 O O . GLY A 1 87 ? -6.223 -14.072 8.877 1.00 87.50 87 GLY A O 1
ATOM 697 N N . ILE A 1 88 ? -7.369 -15.555 7.628 1.00 89.75 88 ILE A N 1
ATOM 698 C CA . ILE A 1 88 ? -6.399 -15.636 6.530 1.00 89.75 88 ILE A CA 1
ATOM 699 C C . ILE A 1 88 ? -7.113 -15.368 5.205 1.00 89.75 88 ILE A C 1
ATOM 701 O O . ILE A 1 88 ? -8.095 -16.043 4.888 1.00 89.75 88 ILE A O 1
ATOM 705 N N . ILE A 1 89 ? -6.590 -14.432 4.414 1.00 89.94 89 ILE A N 1
ATOM 706 C CA . ILE A 1 89 ? -6.987 -14.191 3.022 1.00 89.94 89 ILE A CA 1
ATOM 707 C C . ILE A 1 89 ? -5.903 -14.770 2.121 1.00 89.94 89 ILE A C 1
ATOM 709 O O . ILE A 1 89 ? -4.735 -14.408 2.233 1.00 89.94 89 ILE A O 1
ATOM 713 N N . LYS A 1 90 ? -6.284 -15.677 1.222 1.00 88.31 90 LYS A N 1
ATOM 714 C CA . LYS A 1 90 ? -5.375 -16.234 0.217 1.00 88.31 90 LYS A CA 1
ATOM 715 C C . LYS A 1 90 ? -5.494 -15.444 -1.077 1.00 88.31 90 LYS A C 1
ATOM 717 O O . LYS A 1 90 ? -6.601 -15.209 -1.549 1.00 88.31 90 LYS A O 1
ATOM 722 N N . THR A 1 91 ? -4.358 -15.099 -1.664 1.00 85.44 91 THR A N 1
ATOM 723 C CA . THR A 1 91 ? -4.266 -14.397 -2.947 1.00 85.44 91 THR A CA 1
ATOM 724 C C . THR A 1 91 ? -3.227 -15.085 -3.840 1.00 85.44 91 THR A C 1
ATOM 726 O O . THR A 1 91 ? -2.386 -15.834 -3.330 1.00 85.44 91 THR A O 1
ATOM 729 N N . PRO A 1 92 ? -3.214 -14.810 -5.156 1.00 82.31 92 PRO A N 1
ATOM 730 C CA . PRO A 1 92 ? -2.147 -15.278 -6.043 1.00 82.31 92 PRO A CA 1
ATOM 731 C C . PRO A 1 92 ? -0.744 -14.795 -5.645 1.00 82.31 92 PRO A C 1
ATOM 733 O O . PRO A 1 92 ? 0.241 -15.444 -5.977 1.00 82.31 92 PRO A O 1
ATOM 736 N N . LEU A 1 93 ? -0.655 -13.669 -4.930 1.00 82.12 93 LEU A N 1
ATOM 737 C CA . LEU A 1 93 ? 0.598 -13.042 -4.504 1.00 82.12 93 LEU A CA 1
ATOM 738 C C . LEU A 1 93 ? 1.033 -13.476 -3.087 1.00 82.12 93 LEU A C 1
ATOM 740 O O . LEU A 1 93 ? 2.081 -13.055 -2.608 1.00 82.12 93 LEU A O 1
ATOM 744 N N . GLY A 1 94 ? 0.245 -14.314 -2.402 1.00 86.56 94 GLY A N 1
ATOM 745 C CA . GLY A 1 94 ? 0.540 -14.800 -1.053 1.00 86.56 94 GLY A CA 1
ATOM 746 C C . GLY A 1 94 ? -0.680 -14.833 -0.134 1.00 86.56 94 GLY A C 1
ATOM 747 O O . GLY A 1 94 ? -1.812 -14.586 -0.552 1.00 86.56 94 GLY A O 1
ATOM 748 N N . SER A 1 95 ? -0.456 -15.167 1.137 1.00 87.88 95 SER A N 1
ATOM 749 C CA . SER A 1 95 ? -1.502 -15.154 2.168 1.00 87.88 95 SER A CA 1
ATOM 750 C C . SER A 1 95 ? -1.322 -13.973 3.117 1.00 87.88 95 SER A C 1
ATOM 752 O O . SER A 1 95 ? -0.199 -13.599 3.442 1.00 87.88 95 SER A O 1
ATOM 754 N N . LEU A 1 96 ? -2.442 -13.419 3.566 1.00 89.25 96 LEU A N 1
ATOM 755 C CA . LEU A 1 96 ? -2.528 -12.257 4.441 1.00 89.25 96 LEU A CA 1
ATOM 756 C C . LEU A 1 96 ? -3.247 -12.658 5.720 1.00 89.25 96 LEU A C 1
ATOM 758 O O . LEU A 1 96 ? -4.355 -13.193 5.640 1.00 89.25 96 LEU A O 1
ATOM 762 N N . ASN A 1 97 ? -2.680 -12.336 6.875 1.00 89.94 97 ASN A N 1
ATOM 763 C CA . ASN A 1 97 ? -3.384 -12.505 8.140 1.00 89.94 97 ASN A CA 1
ATOM 764 C C . ASN A 1 97 ? -4.062 -11.191 8.528 1.00 89.94 97 ASN A C 1
ATOM 766 O O . ASN A 1 97 ? -3.530 -10.106 8.276 1.00 89.94 97 ASN A O 1
ATOM 770 N N . TYR A 1 98 ? -5.239 -11.297 9.132 1.00 92.38 98 TYR A N 1
ATOM 771 C CA . TYR A 1 98 ? -5.978 -10.160 9.665 1.00 92.38 98 TYR A CA 1
ATOM 772 C C . TYR A 1 98 ? -6.750 -10.562 10.918 1.00 92.38 98 TYR A C 1
ATOM 774 O O . TYR A 1 98 ? -7.046 -11.731 11.153 1.00 92.38 98 TYR A O 1
ATOM 782 N N . VAL A 1 99 ? -7.116 -9.572 11.707 1.00 92.06 99 VAL A N 1
ATOM 783 C CA . VAL A 1 99 ? -7.922 -9.674 12.913 1.00 92.06 99 VAL A CA 1
ATOM 784 C C . VAL A 1 99 ? -9.193 -8.881 12.685 1.00 92.06 99 VAL A C 1
ATOM 786 O O . VAL A 1 99 ? -9.141 -7.749 12.208 1.00 92.06 99 VAL A O 1
ATOM 789 N N . LYS A 1 100 ? -10.333 -9.467 13.047 1.00 91.25 100 LYS A N 1
ATOM 790 C CA . LYS A 1 100 ? -11.646 -8.832 12.927 1.00 91.25 100 LYS A CA 1
ATOM 791 C C . LYS A 1 100 ? -12.298 -8.703 14.299 1.00 91.25 100 LYS A C 1
ATOM 793 O O . LYS A 1 100 ? -12.330 -9.667 15.064 1.00 91.25 100 LYS A O 1
ATOM 798 N N . ARG A 1 101 ? -12.792 -7.505 14.606 1.00 88.38 101 ARG A N 1
ATOM 799 C CA . ARG A 1 101 ? -13.483 -7.126 15.853 1.00 88.38 101 ARG A CA 1
ATOM 800 C C . ARG A 1 101 ? -14.831 -6.434 15.609 1.00 88.38 101 ARG A C 1
ATOM 802 O O . ARG A 1 101 ? -15.561 -6.202 16.564 1.00 88.38 101 ARG A O 1
ATOM 809 N N . GLY A 1 102 ? -15.167 -6.123 14.362 1.00 88.12 102 GLY A N 1
ATOM 810 C CA . GLY A 1 102 ? -16.395 -5.450 13.950 1.00 88.12 102 GLY A CA 1
ATOM 811 C C . GLY A 1 102 ? -16.805 -5.864 12.540 1.00 88.12 102 GLY A C 1
ATOM 812 O O . GLY A 1 102 ? -16.514 -6.978 12.110 1.00 88.12 102 GLY A O 1
ATOM 813 N N . ASP A 1 103 ? -17.476 -4.969 11.816 1.00 90.44 103 ASP A N 1
ATOM 814 C CA . ASP A 1 103 ? -18.087 -5.267 10.512 1.00 90.44 103 ASP A CA 1
ATOM 815 C C . ASP A 1 103 ? -17.266 -4.781 9.312 1.00 90.44 103 ASP A C 1
ATOM 817 O O . ASP A 1 103 ? -17.758 -4.740 8.182 1.00 90.44 103 ASP A O 1
ATOM 821 N N . THR A 1 104 ? -16.007 -4.389 9.514 1.00 95.75 104 THR A N 1
ATOM 822 C CA . THR A 1 104 ? -15.153 -3.992 8.390 1.00 95.75 104 THR A CA 1
ATOM 823 C C . THR A 1 104 ? -14.875 -5.187 7.470 1.00 95.75 104 THR A C 1
ATOM 825 O O . TH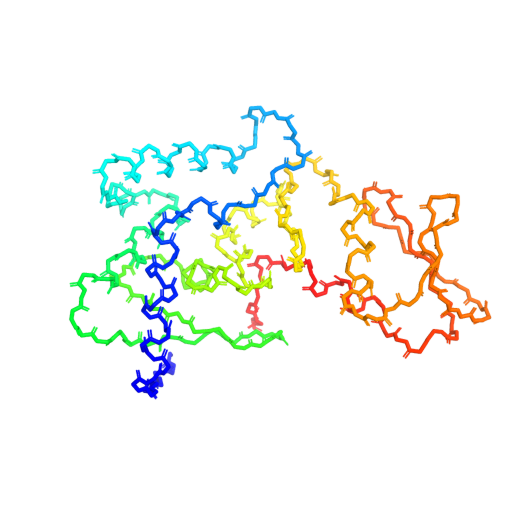R A 1 104 ? -14.783 -6.347 7.902 1.00 95.75 104 THR A O 1
ATOM 828 N N . ASP A 1 105 ? -14.784 -4.916 6.168 1.00 94.38 105 ASP A N 1
ATOM 829 C CA . ASP A 1 105 ? -14.417 -5.914 5.172 1.00 94.38 105 ASP A CA 1
ATOM 830 C C . ASP A 1 105 ? -13.025 -6.503 5.485 1.00 94.38 105 ASP A C 1
ATOM 832 O O . ASP A 1 105 ? -12.078 -5.750 5.743 1.00 94.38 105 ASP A O 1
ATOM 836 N N . PRO A 1 106 ? -12.872 -7.841 5.462 1.00 93.81 106 PRO A N 1
ATOM 837 C CA . PRO A 1 106 ? -11.594 -8.502 5.708 1.00 93.81 106 PRO A CA 1
ATOM 838 C C . PRO A 1 106 ? -10.422 -7.977 4.874 1.00 93.81 106 PRO A C 1
ATOM 840 O O . PRO A 1 106 ? -9.314 -7.879 5.393 1.00 93.81 106 PRO A O 1
ATOM 843 N N . VAL A 1 107 ? -10.636 -7.632 3.600 1.00 94.06 107 VAL A N 1
ATOM 844 C CA . VAL A 1 107 ? -9.575 -7.144 2.703 1.00 94.06 107 VAL A CA 1
ATOM 845 C C . VAL A 1 107 ? -9.083 -5.772 3.151 1.00 94.06 107 VAL A C 1
ATOM 847 O O . VAL A 1 107 ? -7.878 -5.521 3.152 1.00 94.06 107 VAL A O 1
ATOM 850 N N . VAL A 1 108 ? -10.002 -4.901 3.574 1.00 96.06 108 VAL A N 1
ATOM 851 C CA . VAL A 1 108 ? -9.660 -3.582 4.122 1.00 96.06 108 VAL A CA 1
ATOM 852 C C . VAL A 1 108 ? -8.862 -3.738 5.417 1.00 96.06 108 VAL A C 1
ATOM 854 O O . VAL A 1 108 ? -7.791 -3.146 5.539 1.00 96.06 108 VAL A O 1
ATOM 857 N N . LEU A 1 109 ? -9.318 -4.590 6.344 1.00 95.94 109 LEU A N 1
ATOM 858 C CA . LEU A 1 109 ? -8.596 -4.876 7.592 1.00 95.94 109 LEU A CA 1
ATOM 859 C C . LEU A 1 109 ? -7.204 -5.457 7.335 1.00 95.94 109 LEU A C 1
ATOM 861 O O . LEU A 1 109 ? -6.235 -5.011 7.944 1.00 95.94 109 LEU A O 1
ATOM 865 N N . ALA A 1 110 ? -7.091 -6.413 6.411 1.00 94.50 110 ALA A N 1
ATOM 866 C CA . ALA A 1 110 ? -5.815 -7.011 6.039 1.00 94.50 110 ALA A CA 1
ATOM 867 C C . ALA A 1 110 ? -4.833 -5.967 5.497 1.00 94.50 110 ALA A C 1
ATOM 869 O O . ALA A 1 110 ? -3.656 -6.011 5.847 1.00 94.50 110 ALA A O 1
ATOM 870 N N . GLY A 1 111 ? -5.301 -5.009 4.693 1.00 95.19 111 GLY A N 1
ATOM 871 C CA . GLY A 1 111 ? -4.454 -3.916 4.223 1.00 95.19 111 GLY A CA 1
ATOM 872 C C . GLY A 1 111 ? -4.022 -2.963 5.333 1.00 95.19 111 GLY A C 1
ATOM 873 O O . GLY A 1 111 ? -2.864 -2.560 5.369 1.00 95.19 111 GLY A O 1
ATOM 874 N N . ILE A 1 112 ? -4.920 -2.650 6.273 1.00 97.19 112 ILE A N 1
ATOM 875 C CA . ILE A 1 112 ? -4.605 -1.774 7.410 1.00 97.19 112 ILE A CA 1
ATOM 876 C C . ILE A 1 112 ? -3.582 -2.415 8.344 1.00 97.19 112 ILE A C 1
ATOM 878 O O . ILE A 1 112 ? -2.585 -1.804 8.719 1.00 97.19 112 ILE A O 1
ATOM 882 N N . GLN A 1 113 ? -3.799 -3.676 8.688 1.00 95.62 113 GLN A N 1
ATOM 883 C CA . GLN A 1 113 ? -2.977 -4.394 9.657 1.00 95.62 113 GLN A CA 1
ATOM 884 C C . GLN A 1 113 ? -1.644 -4.875 9.075 1.00 95.62 113 GLN A C 1
ATOM 886 O O . GLN A 1 113 ? -0.773 -5.312 9.820 1.00 95.62 113 GLN A O 1
ATOM 891 N N . ASN A 1 114 ? -1.461 -4.783 7.757 1.00 94.69 114 ASN A N 1
ATOM 892 C CA . ASN A 1 114 ? -0.205 -5.059 7.057 1.00 94.69 114 ASN A CA 1
ATOM 893 C C . ASN A 1 114 ? 0.287 -3.814 6.297 1.00 94.69 114 ASN A C 1
ATOM 895 O O . ASN A 1 114 ? 0.780 -3.928 5.177 1.00 94.69 114 ASN A O 1
ATOM 899 N N . TYR A 1 115 ? 0.136 -2.629 6.904 1.00 95.38 115 TYR A N 1
ATOM 900 C CA . TYR A 1 115 ? 0.552 -1.337 6.334 1.00 95.38 115 TYR A CA 1
ATOM 901 C C . TYR A 1 115 ? 2.055 -1.254 6.008 1.00 95.38 115 TYR A C 1
ATOM 903 O O . TYR A 1 115 ? 2.473 -0.460 5.166 1.00 95.38 115 TYR A O 1
ATOM 911 N N . ASP A 1 116 ? 2.859 -2.050 6.707 1.00 93.25 116 ASP A N 1
ATOM 912 C CA . ASP A 1 116 ? 4.308 -2.166 6.576 1.00 93.25 116 ASP A CA 1
ATOM 913 C C . ASP A 1 116 ? 4.719 -3.042 5.390 1.00 93.25 116 ASP A C 1
ATOM 915 O O . ASP A 1 116 ? 5.852 -2.970 4.917 1.00 93.25 116 ASP A O 1
ATOM 919 N N . ASN A 1 117 ? 3.797 -3.855 4.875 1.00 92.62 117 ASN A N 1
ATOM 920 C CA . ASN A 1 117 ? 4.031 -4.623 3.673 1.00 92.62 117 ASN A CA 1
ATOM 921 C C . ASN A 1 117 ? 3.734 -3.767 2.439 1.00 92.62 117 ASN A C 1
ATOM 923 O O . ASN A 1 117 ? 2.601 -3.338 2.208 1.00 92.62 117 ASN A O 1
ATOM 927 N N . GLU A 1 118 ? 4.765 -3.582 1.619 1.00 90.25 118 GLU A N 1
ATOM 928 C CA . GLU A 1 118 ? 4.727 -2.772 0.404 1.00 90.25 118 GLU A CA 1
ATOM 929 C C . GLU A 1 118 ? 3.550 -3.145 -0.497 1.00 90.25 118 GLU A C 1
ATOM 931 O O . GLU A 1 118 ? 2.840 -2.271 -0.975 1.00 90.25 118 GLU A O 1
ATOM 936 N N . LEU A 1 119 ? 3.285 -4.432 -0.693 1.00 86.00 119 LEU A N 1
ATOM 937 C CA . LEU A 1 119 ? 2.194 -4.893 -1.542 1.00 86.00 119 LEU A CA 1
ATOM 938 C C . LEU A 1 119 ? 0.842 -4.659 -0.850 1.00 86.00 119 LEU A C 1
ATOM 940 O O . LEU A 1 119 ? -0.066 -4.007 -1.379 1.00 86.00 119 LEU A O 1
ATOM 944 N N . TRP A 1 120 ? 0.711 -5.152 0.376 1.00 91.50 120 TRP A N 1
ATOM 945 C CA . TRP A 1 120 ? -0.591 -5.307 1.018 1.00 91.50 120 TRP A CA 1
ATOM 946 C C . TRP A 1 120 ? -1.202 -4.024 1.561 1.00 91.50 120 TRP A C 1
ATOM 948 O O . TRP A 1 120 ? -2.429 -3.930 1.603 1.00 91.50 120 TRP A O 1
ATOM 958 N N . ARG A 1 121 ? -0.396 -3.005 1.874 1.00 92.94 121 ARG A N 1
ATOM 959 C CA . ARG A 1 121 ? -0.893 -1.718 2.390 1.00 92.94 121 ARG A CA 1
ATOM 960 C C . ARG A 1 121 ? -1.930 -1.044 1.487 1.00 92.94 121 ARG A C 1
ATOM 962 O O . ARG A 1 121 ? -2.858 -0.402 1.971 1.00 92.94 121 ARG A O 1
ATOM 969 N N . SER A 1 122 ? -1.840 -1.264 0.174 1.00 92.69 122 SER A N 1
ATOM 970 C CA . SER A 1 122 ? -2.802 -0.744 -0.808 1.00 92.69 122 SER A CA 1
ATOM 971 C C . SER A 1 122 ? -4.235 -1.266 -0.599 1.00 92.69 122 SER A C 1
ATOM 973 O O . SER A 1 122 ? -5.207 -0.563 -0.890 1.00 92.69 122 SER A O 1
ATOM 975 N N . LEU A 1 123 ? -4.393 -2.468 -0.029 1.00 94.12 123 LEU A N 1
ATOM 976 C CA . LEU A 1 123 ? -5.691 -3.115 0.196 1.00 94.12 123 LEU A CA 1
ATOM 977 C C . LEU A 1 123 ? -6.567 -2.381 1.212 1.00 94.12 123 LEU A C 1
ATOM 979 O O . LEU A 1 123 ? -7.795 -2.509 1.152 1.00 94.12 123 LEU A O 1
ATOM 983 N N . ALA A 1 124 ? -5.962 -1.547 2.067 1.00 95.88 124 ALA A N 1
ATOM 984 C CA . ALA A 1 124 ? -6.666 -0.673 3.003 1.00 95.88 124 ALA A CA 1
ATOM 985 C C . ALA A 1 124 ? -7.680 0.230 2.280 1.00 95.88 124 ALA A C 1
ATOM 987 O O . ALA A 1 124 ? -8.701 0.619 2.840 1.00 95.88 124 ALA A O 1
ATOM 988 N N . PHE A 1 125 ? -7.438 0.508 0.997 1.00 94.38 125 PHE A N 1
ATOM 989 C CA . PHE A 1 125 ? -8.279 1.348 0.152 1.00 94.38 125 PHE A CA 1
ATOM 990 C C . PHE A 1 125 ? -8.984 0.561 -0.955 1.00 94.38 125 PHE A C 1
ATOM 992 O O . PHE A 1 125 ? -9.440 1.149 -1.936 1.00 94.38 125 PHE A O 1
ATOM 999 N N . SER A 1 126 ? -9.114 -0.761 -0.824 1.00 93.00 126 SER A N 1
ATOM 1000 C CA . SER A 1 126 ? -9.740 -1.623 -1.836 1.00 93.00 126 SER A CA 1
ATOM 1001 C C . SER A 1 126 ? -11.141 -1.150 -2.240 1.00 93.00 126 SER A C 1
ATOM 1003 O O . SER A 1 126 ? -11.428 -1.041 -3.431 1.00 93.00 126 SER A O 1
ATOM 1005 N N . LYS A 1 127 ? -12.002 -0.754 -1.293 1.00 91.75 127 LYS A N 1
ATOM 1006 C CA . LYS A 1 127 ? -13.332 -0.192 -1.612 1.00 91.75 127 LYS A CA 1
ATOM 1007 C C . LYS A 1 127 ? -13.257 1.095 -2.431 1.00 91.75 127 LYS A C 1
ATOM 1009 O O . LYS A 1 127 ? -14.107 1.324 -3.287 1.00 91.75 127 LYS A O 1
ATOM 1014 N N . LEU A 1 128 ? -12.249 1.927 -2.183 1.00 89.50 128 LEU A N 1
ATOM 1015 C CA . LEU A 1 128 ? -12.035 3.172 -2.912 1.00 89.50 128 LEU A CA 1
ATOM 1016 C C . LEU A 1 128 ? -11.503 2.903 -4.327 1.00 89.50 128 LEU A C 1
ATOM 1018 O O . LEU A 1 128 ? -11.989 3.502 -5.282 1.00 89.50 128 LEU A O 1
ATOM 1022 N N . MET A 1 129 ? -10.580 1.949 -4.472 1.00 89.12 129 MET A N 1
ATOM 1023 C CA . MET A 1 129 ? -10.061 1.495 -5.766 1.00 89.12 129 MET A CA 1
ATOM 1024 C C . MET A 1 129 ? -11.148 0.831 -6.633 1.00 89.12 129 MET A C 1
ATOM 1026 O O . MET A 1 129 ? -11.201 1.082 -7.834 1.00 89.12 129 MET A O 1
ATOM 1030 N N . LYS A 1 130 ? -12.087 0.067 -6.041 1.00 87.81 130 LYS A N 1
ATOM 1031 C CA . LYS A 1 130 ? -13.237 -0.536 -6.762 1.00 87.81 130 LYS A CA 1
ATOM 1032 C C . LYS A 1 130 ? -14.151 0.491 -7.432 1.00 87.81 130 LYS A C 1
ATOM 1034 O O . LYS A 1 130 ? -14.834 0.152 -8.389 1.00 87.81 130 LYS A O 1
ATOM 1039 N N . ARG A 1 131 ? -14.153 1.747 -6.972 1.00 83.19 131 ARG A N 1
ATOM 1040 C CA . ARG A 1 131 ? -14.921 2.839 -7.599 1.00 83.19 131 ARG A CA 1
ATOM 1041 C C . ARG A 1 131 ? -14.291 3.344 -8.910 1.00 83.19 131 ARG A C 1
ATOM 1043 O O . ARG A 1 131 ? -14.821 4.272 -9.505 1.00 83.19 131 ARG A O 1
ATOM 1050 N N . GLY A 1 132 ? -13.163 2.773 -9.349 1.00 68.88 132 GLY A N 1
ATOM 1051 C CA . GLY A 1 132 ? -12.605 2.914 -10.703 1.00 68.88 132 GLY A CA 1
ATOM 1052 C C . GLY A 1 132 ? -11.682 4.114 -10.934 1.00 68.88 132 GLY A C 1
ATOM 1053 O O . GLY A 1 132 ? -10.819 4.068 -11.807 1.00 68.88 132 GLY A O 1
ATOM 1054 N N . ASN A 1 133 ? -11.786 5.165 -10.121 1.00 77.44 133 ASN A N 1
ATOM 1055 C CA . ASN A 1 133 ? -11.063 6.420 -10.374 1.00 77.44 133 ASN A CA 1
ATOM 1056 C C . ASN A 1 133 ? -9.699 6.507 -9.676 1.00 77.44 133 ASN A C 1
ATOM 1058 O O . ASN A 1 133 ? -8.999 7.512 -9.810 1.00 77.44 133 ASN A O 1
ATOM 1062 N N . ILE A 1 134 ? -9.343 5.491 -8.885 1.00 86.50 134 ILE A N 1
ATOM 1063 C CA . ILE A 1 134 ? -8.175 5.522 -8.007 1.00 86.50 134 ILE A CA 1
ATOM 1064 C C . ILE A 1 134 ? -7.317 4.287 -8.222 1.00 86.50 134 ILE A C 1
ATOM 1066 O O . ILE A 1 134 ? -7.794 3.160 -8.113 1.00 86.50 134 ILE A O 1
ATOM 1070 N N . LYS A 1 135 ? -6.035 4.527 -8.490 1.00 87.75 135 LYS A N 1
ATOM 1071 C CA . LYS A 1 135 ? -4.991 3.504 -8.578 1.00 87.75 135 LYS A CA 1
ATOM 1072 C C . LYS A 1 135 ? -3.933 3.804 -7.531 1.00 87.75 135 LYS A C 1
ATOM 1074 O O . LYS A 1 135 ? -3.559 4.965 -7.362 1.00 87.75 135 LYS A O 1
ATOM 1079 N N . ILE A 1 136 ? -3.461 2.775 -6.845 1.00 90.50 136 ILE A N 1
ATOM 1080 C CA . ILE A 1 136 ? -2.392 2.890 -5.857 1.00 90.50 136 ILE A CA 1
ATOM 1081 C C . ILE A 1 136 ? -1.175 2.145 -6.391 1.00 90.50 136 ILE A C 1
ATOM 1083 O O . ILE A 1 136 ? -1.288 1.018 -6.866 1.00 90.50 136 ILE A O 1
ATOM 1087 N N . TYR A 1 137 ? -0.028 2.803 -6.314 1.00 91.06 137 TYR A N 1
ATOM 1088 C CA . TYR A 1 137 ? 1.274 2.307 -6.727 1.00 91.06 137 TYR A CA 1
ATOM 1089 C C . TYR A 1 137 ? 2.147 2.202 -5.503 1.00 91.06 137 TYR A C 1
ATOM 1091 O O . TYR A 1 137 ? 2.181 3.116 -4.674 1.00 91.06 137 TYR A O 1
ATOM 1099 N N . THR A 1 138 ? 2.832 1.078 -5.375 1.00 91.44 138 THR A N 1
ATOM 1100 C CA . THR A 1 138 ? 3.533 0.788 -4.141 1.00 91.44 138 THR A CA 1
ATOM 1101 C C . THR A 1 138 ? 4.786 -0.029 -4.382 1.00 91.44 138 THR A C 1
ATOM 1103 O O . THR A 1 138 ? 4.744 -1.059 -5.045 1.00 91.44 138 THR A O 1
ATOM 1106 N N . ASN A 1 139 ? 5.900 0.442 -3.846 1.00 91.69 139 ASN A N 1
ATOM 1107 C CA . ASN A 1 139 ? 7.160 -0.280 -3.754 1.00 91.69 139 ASN A CA 1
ATOM 1108 C C . ASN A 1 139 ? 7.894 0.182 -2.483 1.00 91.69 139 ASN A C 1
ATOM 1110 O O . ASN A 1 139 ? 7.306 0.898 -1.658 1.00 91.69 139 ASN A O 1
ATOM 1114 N N . LYS A 1 140 ? 9.152 -0.212 -2.302 1.00 90.69 140 LYS A N 1
ATOM 1115 C CA . LYS A 1 140 ? 9.896 0.115 -1.083 1.00 90.69 140 LYS A CA 1
ATOM 1116 C C . LYS A 1 140 ? 10.024 1.622 -0.848 1.00 90.69 140 LYS A C 1
ATOM 1118 O O . LYS A 1 140 ? 9.886 2.076 0.286 1.00 90.69 140 LYS A O 1
ATOM 1123 N N . ASN A 1 141 ? 10.247 2.394 -1.911 1.00 91.44 141 ASN A N 1
ATOM 1124 C CA . ASN A 1 141 ? 10.535 3.829 -1.818 1.00 91.44 141 ASN A CA 1
ATOM 1125 C C . ASN A 1 141 ? 9.310 4.726 -2.044 1.00 91.44 141 ASN A C 1
ATOM 1127 O O . ASN A 1 141 ? 9.310 5.884 -1.636 1.00 91.44 141 ASN A O 1
ATOM 1131 N N . PHE A 1 142 ? 8.263 4.212 -2.686 1.00 92.38 142 PHE A N 1
ATOM 1132 C CA . PHE A 1 142 ? 7.117 4.994 -3.131 1.00 92.38 142 PHE A CA 1
ATOM 1133 C C . PHE A 1 142 ? 5.802 4.373 -2.687 1.00 92.38 142 PHE A C 1
ATOM 1135 O O . PHE A 1 142 ? 5.548 3.181 -2.874 1.00 92.38 142 PHE A O 1
ATOM 1142 N N . TYR A 1 143 ? 4.916 5.227 -2.180 1.00 93.50 143 TYR A N 1
ATOM 1143 C CA . TYR A 1 143 ? 3.533 4.884 -1.888 1.00 93.50 143 TYR A CA 1
ATOM 1144 C C . TYR A 1 143 ? 2.601 5.966 -2.426 1.00 93.50 143 TYR A C 1
ATOM 1146 O O . TYR A 1 143 ? 2.347 6.971 -1.766 1.00 93.50 143 TYR A O 1
ATOM 1154 N N . ILE A 1 144 ? 2.129 5.784 -3.659 1.00 91.88 144 ILE A N 1
ATOM 1155 C CA . ILE A 1 144 ? 1.511 6.851 -4.449 1.00 91.88 144 ILE A CA 1
ATOM 1156 C C . ILE A 1 144 ? 0.075 6.489 -4.813 1.00 91.88 144 ILE A C 1
ATOM 1158 O O . ILE A 1 144 ? -0.196 5.429 -5.372 1.00 91.88 144 ILE A O 1
ATOM 1162 N N . ALA A 1 145 ? -0.847 7.418 -4.595 1.00 90.44 145 ALA A N 1
ATOM 1163 C CA . ALA A 1 145 ? -2.202 7.367 -5.109 1.00 90.44 145 ALA A CA 1
ATOM 1164 C C . ALA A 1 145 ? -2.377 8.271 -6.336 1.00 90.44 145 ALA A C 1
ATOM 1166 O O . ALA A 1 145 ? -2.099 9.472 -6.308 1.00 90.44 145 ALA A O 1
ATOM 1167 N N . SER A 1 146 ? -2.936 7.689 -7.394 1.00 87.50 146 SER A N 1
ATOM 1168 C CA . SER A 1 146 ? -3.397 8.363 -8.604 1.00 87.50 146 SER A CA 1
ATOM 1169 C C . SER A 1 146 ? -4.911 8.486 -8.599 1.00 87.50 146 SER A C 1
ATOM 1171 O O . SER A 1 146 ? -5.600 7.471 -8.583 1.00 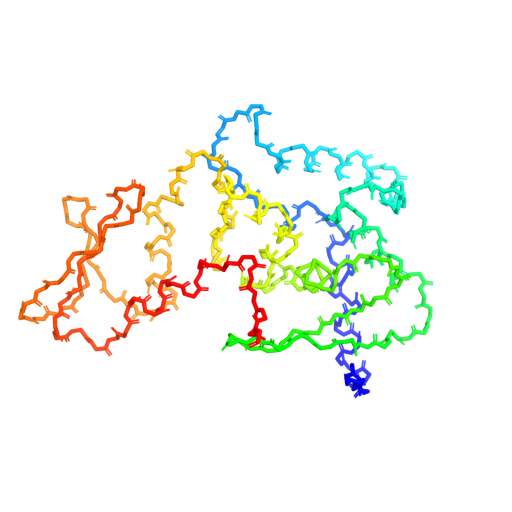87.50 146 SER A O 1
ATOM 1173 N N . CYS A 1 147 ? -5.429 9.716 -8.647 1.00 80.12 147 CYS A N 1
ATOM 1174 C CA . CYS A 1 147 ? -6.873 9.984 -8.561 1.00 80.12 147 CYS A CA 1
ATOM 1175 C C . CYS A 1 147 ? -7.501 10.532 -9.857 1.00 80.12 147 CYS A C 1
ATOM 1177 O O . CYS A 1 147 ? -8.711 10.728 -9.911 1.00 80.12 147 CYS A O 1
ATOM 1179 N N . LYS A 1 148 ? -6.694 10.851 -10.880 1.00 76.38 148 LYS A N 1
ATOM 1180 C CA . LYS A 1 148 ? -7.148 11.441 -12.160 1.00 76.38 148 LYS A CA 1
ATOM 1181 C C . LYS A 1 148 ? -6.384 10.896 -13.370 1.00 76.38 148 LYS A C 1
ATOM 1183 O O . LYS A 1 148 ? -6.049 11.643 -14.281 1.00 76.38 148 LYS A O 1
ATOM 1188 N N . GLY A 1 149 ? -6.009 9.619 -13.343 1.00 71.50 149 GLY A N 1
ATOM 1189 C CA . GLY A 1 149 ? -5.281 9.016 -14.465 1.00 71.50 149 GLY A CA 1
ATOM 1190 C C . GLY A 1 149 ? -3.862 9.562 -14.669 1.00 71.50 149 GLY A C 1
ATOM 1191 O O . GLY A 1 149 ? -3.284 9.362 -15.729 1.00 71.50 149 GLY A O 1
ATOM 1192 N N . LYS A 1 150 ? -3.261 10.204 -13.658 1.00 79.88 150 LYS A N 1
ATOM 1193 C CA . LYS A 1 150 ? -1.815 10.481 -13.642 1.00 79.88 150 LYS A CA 1
ATOM 1194 C C . LYS A 1 150 ? -1.066 9.249 -13.148 1.00 79.88 150 LYS A C 1
ATOM 1196 O O . LYS A 1 150 ? -1.381 8.765 -12.067 1.00 79.88 150 LYS A O 1
ATOM 1201 N N . GLY A 1 151 ? -0.101 8.717 -13.888 1.00 83.25 151 GLY A N 1
ATOM 1202 C CA . GLY A 1 151 ? 0.688 7.576 -13.399 1.00 83.25 151 GLY A CA 1
ATOM 1203 C C . GLY A 1 151 ? 1.592 7.925 -12.218 1.00 83.25 151 GLY A C 1
ATOM 1204 O O . GLY A 1 151 ? 1.652 9.081 -11.800 1.00 83.25 151 GLY A O 1
ATOM 1205 N N . PRO A 1 152 ? 2.319 6.937 -11.684 1.00 87.50 152 PRO A N 1
ATOM 1206 C CA . PRO A 1 152 ? 3.207 7.133 -10.540 1.00 87.50 152 PRO A CA 1
ATOM 1207 C C . PRO A 1 152 ? 4.478 7.937 -10.873 1.00 87.50 152 PRO A C 1
ATOM 1209 O O . PRO A 1 152 ? 5.235 8.267 -9.968 1.00 87.50 152 PRO A O 1
ATOM 1212 N N . GLY A 1 153 ? 4.685 8.289 -12.148 1.00 87.81 153 GLY A N 1
ATOM 1213 C CA . GLY A 1 153 ? 5.874 8.980 -12.641 1.00 87.81 153 GLY A CA 1
ATOM 1214 C C . GLY A 1 153 ? 7.034 8.022 -12.906 1.00 87.81 153 GLY A C 1
ATOM 1215 O O . GLY A 1 153 ? 7.042 6.884 -12.433 1.00 87.81 153 GLY A O 1
ATOM 1216 N N . LYS A 1 154 ? 8.017 8.483 -13.680 1.00 89.88 154 LYS A N 1
ATOM 1217 C CA . LYS A 1 154 ? 9.186 7.688 -14.071 1.00 89.88 154 LYS A CA 1
ATOM 1218 C C . LYS A 1 154 ? 9.981 7.126 -12.887 1.00 89.88 154 LYS A C 1
ATOM 1220 O O . LYS A 1 154 ? 10.415 5.976 -12.938 1.00 89.88 154 LYS A O 1
ATOM 1225 N N . ASP A 1 155 ? 10.146 7.899 -11.817 1.00 92.00 155 ASP A N 1
ATOM 1226 C CA . ASP A 1 155 ? 10.975 7.502 -10.668 1.00 92.00 155 ASP A CA 1
ATOM 1227 C C . ASP A 1 155 ? 10.439 6.258 -9.952 1.00 92.00 155 ASP A C 1
ATOM 1229 O O . ASP A 1 155 ? 11.216 5.416 -9.500 1.00 92.00 155 ASP A O 1
ATOM 1233 N N . PHE A 1 156 ? 9.117 6.073 -9.944 1.00 92.38 156 PHE A N 1
ATOM 1234 C CA . PHE A 1 156 ? 8.503 4.846 -9.451 1.00 92.38 156 PHE A CA 1
ATOM 1235 C C . PHE A 1 156 ? 8.971 3.617 -10.242 1.00 92.38 156 PHE A C 1
ATOM 1237 O O . PHE A 1 156 ? 9.330 2.593 -9.655 1.00 92.38 156 PHE A O 1
ATOM 1244 N N . PHE A 1 157 ? 8.987 3.711 -11.574 1.00 91.81 157 PHE A N 1
ATOM 1245 C CA . PHE A 1 157 ? 9.433 2.618 -12.435 1.00 91.81 157 PHE A CA 1
ATOM 1246 C C . PHE A 1 157 ? 10.923 2.348 -12.250 1.00 91.81 157 PHE A C 1
ATOM 1248 O O . PHE A 1 157 ? 11.298 1.197 -12.053 1.00 91.81 157 PHE A O 1
ATOM 1255 N N . LYS A 1 158 ? 11.758 3.394 -12.206 1.00 93.00 158 LYS A N 1
ATOM 1256 C CA . LYS A 1 158 ? 13.196 3.263 -11.912 1.00 93.00 158 LYS A CA 1
ATOM 1257 C C . LYS A 1 158 ? 13.437 2.532 -10.593 1.00 93.00 158 LYS A C 1
ATOM 1259 O O . LYS A 1 158 ? 14.174 1.554 -10.568 1.00 93.00 158 LYS A O 1
ATOM 1264 N N . SER A 1 159 ? 12.767 2.955 -9.521 1.00 93.19 159 SER A N 1
ATOM 1265 C CA . SER A 1 159 ? 12.867 2.302 -8.210 1.00 93.19 159 SER A CA 1
ATOM 1266 C C . SER A 1 159 ? 12.455 0.839 -8.271 1.00 93.19 159 SER A C 1
ATOM 1268 O O . SER A 1 159 ? 13.177 -0.023 -7.786 1.00 93.19 159 SER A O 1
ATOM 1270 N N . THR A 1 160 ? 11.344 0.546 -8.947 1.00 91.62 160 THR A N 1
ATOM 1271 C CA . THR A 1 160 ? 10.855 -0.826 -9.121 1.00 91.62 160 THR A CA 1
ATOM 1272 C C . THR A 1 160 ? 11.880 -1.697 -9.851 1.00 91.62 160 THR A C 1
ATOM 1274 O O . THR A 1 160 ? 12.112 -2.838 -9.461 1.00 91.62 160 THR A O 1
ATOM 1277 N N . LEU A 1 161 ? 12.534 -1.179 -10.891 1.00 91.12 161 LEU A N 1
ATOM 1278 C CA . LEU A 1 161 ? 13.569 -1.912 -11.624 1.00 91.12 161 LEU A CA 1
ATOM 1279 C C . LEU A 1 161 ? 14.805 -2.173 -10.754 1.00 91.12 161 LEU A C 1
ATOM 1281 O O . LEU A 1 161 ? 15.261 -3.315 -10.682 1.00 91.12 161 LEU A O 1
ATOM 1285 N N . ILE A 1 162 ? 15.286 -1.154 -10.033 1.00 92.19 162 ILE A N 1
ATOM 1286 C CA . ILE A 1 162 ? 16.439 -1.255 -9.121 1.00 92.19 162 ILE A CA 1
ATOM 1287 C C . ILE A 1 162 ? 16.170 -2.273 -8.010 1.00 92.19 162 ILE A C 1
ATOM 1289 O O . ILE A 1 162 ? 16.992 -3.153 -7.769 1.00 92.19 162 ILE A O 1
ATOM 1293 N N . GLU A 1 163 ? 15.000 -2.208 -7.369 1.00 90.12 163 GLU A N 1
ATOM 1294 C CA . GLU A 1 163 ? 14.590 -3.136 -6.304 1.00 90.12 163 GLU A CA 1
ATOM 1295 C C . GLU A 1 163 ? 14.569 -4.597 -6.770 1.00 90.12 163 GLU A C 1
ATOM 1297 O O . GLU A 1 163 ? 14.787 -5.513 -5.981 1.00 90.12 163 GLU A O 1
ATOM 1302 N N . ASN A 1 164 ? 14.342 -4.822 -8.065 1.00 88.25 164 ASN A N 1
ATOM 1303 C CA . ASN A 1 164 ? 14.337 -6.148 -8.674 1.00 88.25 164 ASN A CA 1
ATOM 1304 C C . ASN A 1 164 ? 15.666 -6.497 -9.374 1.00 88.25 164 ASN A C 1
ATOM 1306 O O . ASN A 1 164 ? 15.760 -7.531 -10.048 1.00 88.25 164 ASN A O 1
ATOM 1310 N N . GLY A 1 165 ? 16.700 -5.663 -9.210 1.00 89.12 165 GLY A N 1
ATOM 1311 C CA . GLY A 1 165 ? 18.032 -5.829 -9.794 1.00 89.12 165 GLY A CA 1
ATOM 1312 C C . GLY A 1 165 ? 18.013 -5.883 -11.320 1.00 89.12 165 GLY A C 1
ATOM 1313 O O . GLY A 1 165 ? 18.663 -6.751 -11.902 1.00 89.12 165 GLY A O 1
ATOM 1314 N N . ILE A 1 166 ? 17.158 -5.088 -11.959 1.00 89.00 166 ILE A N 1
ATOM 1315 C CA . ILE A 1 166 ? 17.074 -4.994 -13.416 1.00 89.00 166 ILE A CA 1
ATOM 1316 C C . ILE A 1 166 ? 17.896 -3.790 -13.856 1.00 89.00 166 ILE A C 1
ATOM 1318 O O . ILE A 1 166 ? 17.573 -2.657 -13.500 1.00 89.00 166 ILE A O 1
ATOM 1322 N N . ASP A 1 167 ? 18.925 -4.046 -14.656 1.00 89.69 167 ASP A N 1
ATOM 1323 C CA . ASP A 1 167 ? 19.742 -2.999 -15.254 1.00 89.69 167 ASP A CA 1
ATOM 1324 C C . ASP A 1 167 ? 18.993 -2.327 -16.406 1.00 89.69 167 ASP A C 1
ATOM 1326 O O . ASP A 1 167 ? 18.410 -2.989 -17.275 1.00 89.69 167 ASP A O 1
ATOM 1330 N N . PHE A 1 168 ? 19.014 -0.996 -16.416 1.00 91.69 168 PHE A N 1
ATOM 1331 C CA . PHE A 1 168 ? 18.357 -0.195 -17.439 1.00 91.69 168 PHE A CA 1
ATOM 1332 C C . PHE A 1 168 ? 19.136 1.079 -17.766 1.00 91.69 168 PHE A C 1
ATOM 1334 O O . PHE A 1 168 ? 19.932 1.575 -16.967 1.00 91.69 168 PHE A O 1
ATOM 1341 N N . LYS A 1 169 ? 18.855 1.641 -18.942 1.00 92.88 169 LYS A N 1
ATOM 1342 C CA . LYS A 1 169 ? 19.262 2.986 -19.360 1.00 92.88 169 LYS A CA 1
ATOM 1343 C C . LYS A 1 169 ? 18.022 3.864 -19.512 1.00 92.88 169 LYS A C 1
ATOM 1345 O O . LYS A 1 169 ? 16.973 3.385 -19.923 1.00 92.88 169 LYS A O 1
ATOM 1350 N N . ASP A 1 170 ? 18.129 5.148 -19.187 1.00 92.81 170 ASP A N 1
ATOM 1351 C CA . ASP A 1 170 ? 17.082 6.137 -19.481 1.00 92.81 170 ASP A CA 1
ATOM 1352 C C . ASP A 1 170 ? 17.510 6.911 -20.728 1.00 92.81 170 ASP A C 1
ATOM 1354 O O . ASP A 1 170 ? 18.411 7.745 -20.662 1.00 92.81 170 ASP A O 1
ATOM 1358 N N . SER A 1 171 ? 16.928 6.570 -21.877 1.00 87.56 171 SER A N 1
ATOM 1359 C CA . SER A 1 171 ? 17.282 7.153 -23.176 1.00 87.56 171 SER A CA 1
ATOM 1360 C C . SER A 1 171 ? 16.050 7.795 -23.799 1.00 87.56 171 SER A C 1
ATOM 1362 O O . SER A 1 171 ? 15.062 7.120 -24.071 1.00 87.56 171 SER A O 1
ATOM 1364 N N . ASN A 1 172 ? 16.093 9.113 -24.019 1.00 81.94 172 ASN A N 1
ATOM 1365 C CA . ASN A 1 172 ? 15.028 9.879 -24.684 1.00 81.94 172 ASN A CA 1
ATOM 1366 C C . ASN A 1 172 ? 13.615 9.640 -24.124 1.00 81.94 172 ASN A C 1
ATOM 1368 O O . ASN A 1 172 ? 12.645 9.566 -24.873 1.00 81.94 172 ASN A O 1
ATOM 1372 N N . GLY A 1 173 ? 13.477 9.505 -22.805 1.00 82.44 173 GLY A N 1
ATOM 1373 C CA . GLY A 1 173 ? 12.166 9.281 -22.199 1.00 82.44 173 GLY A CA 1
ATOM 1374 C C . GLY A 1 173 ? 11.810 7.807 -21.988 1.00 82.44 173 GLY A C 1
ATOM 1375 O O . GLY A 1 173 ? 10.874 7.545 -21.238 1.00 82.44 173 GLY A O 1
ATOM 1376 N N . VAL A 1 174 ? 12.576 6.870 -22.550 1.00 90.75 174 VAL A N 1
ATOM 1377 C CA . VAL A 1 174 ? 12.335 5.424 -22.483 1.00 90.75 174 VAL A CA 1
ATOM 1378 C C . VAL A 1 174 ? 13.250 4.773 -21.447 1.00 90.75 174 VAL A C 1
ATOM 1380 O O . VAL A 1 174 ? 14.461 4.994 -21.447 1.00 90.75 174 VAL A O 1
ATOM 1383 N N . LEU A 1 175 ? 12.672 3.945 -20.574 1.00 92.81 175 LEU A N 1
ATOM 1384 C CA . LEU A 1 175 ? 13.428 3.052 -19.697 1.00 92.81 175 LEU A CA 1
ATOM 1385 C C . LEU A 1 175 ? 13.757 1.776 -20.470 1.00 92.81 175 LEU A C 1
ATOM 1387 O O . LEU A 1 175 ? 12.889 0.938 -20.702 1.00 92.81 175 LEU A O 1
ATOM 1391 N N . GLU A 1 176 ? 15.006 1.646 -20.887 1.00 92.62 176 GLU A N 1
ATOM 1392 C CA . GLU A 1 176 ? 15.482 0.592 -21.773 1.00 92.62 176 GLU A CA 1
ATOM 1393 C C . GLU A 1 176 ? 16.223 -0.485 -20.985 1.00 92.62 176 GLU A C 1
ATOM 1395 O O . GLU A 1 176 ? 17.262 -0.212 -20.381 1.00 92.62 176 GLU A O 1
ATOM 1400 N N . MET A 1 177 ? 15.668 -1.699 -20.941 1.00 90.38 177 MET A N 1
ATOM 1401 C CA . MET A 1 1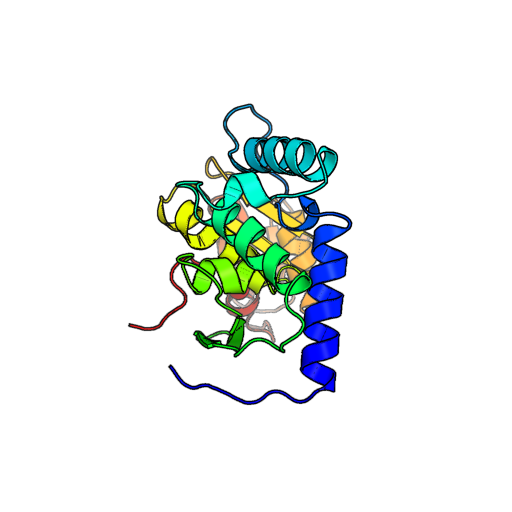77 ? 16.269 -2.807 -20.196 1.00 90.38 177 MET A CA 1
ATOM 1402 C C . MET A 1 177 ? 17.477 -3.342 -20.958 1.00 90.38 177 MET A C 1
ATOM 1404 O O . MET A 1 177 ? 17.451 -3.398 -22.184 1.00 90.38 177 MET A O 1
ATOM 1408 N N . GLN A 1 178 ? 18.510 -3.808 -20.257 1.00 85.44 178 GLN A N 1
ATOM 1409 C CA . GLN A 1 178 ? 19.629 -4.456 -20.940 1.00 85.44 178 GLN A CA 1
ATOM 1410 C C . GLN A 1 178 ? 19.172 -5.745 -21.649 1.00 85.44 178 GLN A C 1
ATOM 1412 O O . GLN A 1 178 ? 18.544 -6.622 -21.045 1.00 85.44 178 GLN A O 1
ATOM 1417 N N . GLY A 1 179 ? 19.520 -5.872 -22.927 1.00 83.50 179 GLY A N 1
ATOM 1418 C CA . GLY A 1 179 ? 19.325 -7.083 -23.711 1.00 83.50 179 GLY A CA 1
ATOM 1419 C C . GLY A 1 179 ? 19.664 -6.871 -25.183 1.00 83.50 179 GLY A C 1
ATOM 1420 O O . GLY A 1 179 ? 20.043 -5.777 -25.594 1.00 83.50 179 GLY A O 1
ATOM 1421 N N . GLU A 1 180 ? 19.544 -7.944 -25.955 1.00 83.88 180 GLU A N 1
ATOM 1422 C CA . GLU A 1 180 ? 19.833 -7.980 -27.389 1.00 83.88 180 GLU A CA 1
ATOM 1423 C C . GLU A 1 180 ? 18.627 -8.541 -28.157 1.00 83.88 180 GLU A C 1
ATOM 1425 O O . GLU A 1 180 ? 17.770 -9.226 -27.580 1.00 83.88 180 GLU A O 1
ATOM 1430 N N . GLY A 1 181 ? 18.584 -8.274 -29.463 1.00 87.81 181 GLY A N 1
ATOM 1431 C CA . GLY A 1 181 ? 17.556 -8.778 -30.373 1.00 87.81 181 GLY A CA 1
ATOM 1432 C C . GLY A 1 181 ? 16.360 -7.841 -30.535 1.00 87.81 181 GLY A C 1
ATOM 1433 O O . GLY A 1 181 ? 16.488 -6.621 -30.432 1.00 87.81 181 GLY A O 1
ATOM 1434 N N . GLU A 1 182 ? 15.200 -8.421 -30.831 1.00 90.44 182 GLU A N 1
ATOM 1435 C CA . GLU A 1 182 ? 13.945 -7.684 -30.988 1.00 90.44 182 GLU A CA 1
ATOM 1436 C C . GLU A 1 182 ? 13.486 -7.096 -29.651 1.00 90.44 182 GLU A C 1
ATOM 1438 O O . GLU A 1 182 ? 13.817 -7.610 -28.580 1.00 90.44 182 GLU A O 1
ATOM 1443 N N . SER A 1 183 ? 12.711 -6.014 -29.697 1.00 91.31 183 SER A N 1
ATOM 1444 C CA . SER A 1 183 ? 12.205 -5.354 -28.499 1.00 91.31 183 SER A CA 1
ATOM 1445 C C . SER A 1 183 ? 10.696 -5.160 -28.531 1.00 91.31 183 SER A C 1
ATOM 1447 O O . SER A 1 183 ? 10.065 -5.087 -29.585 1.00 91.31 183 SER A O 1
ATOM 1449 N N . ILE A 1 184 ? 10.118 -5.071 -27.336 1.00 91.19 184 ILE A N 1
ATOM 1450 C CA . ILE A 1 184 ? 8.728 -4.696 -27.112 1.00 91.19 184 ILE A CA 1
ATOM 1451 C C . ILE A 1 184 ? 8.720 -3.441 -26.245 1.00 91.19 184 ILE A C 1
ATOM 1453 O O . ILE A 1 184 ? 9.334 -3.411 -25.175 1.00 91.19 184 ILE A O 1
ATOM 1457 N N . ASP A 1 185 ? 7.980 -2.432 -26.697 1.00 91.62 185 ASP A N 1
ATOM 1458 C CA . ASP A 1 185 ? 7.721 -1.217 -25.933 1.00 91.62 185 ASP A CA 1
ATOM 1459 C C . ASP A 1 185 ? 6.398 -1.353 -25.179 1.00 91.62 185 ASP A C 1
ATOM 1461 O O . ASP A 1 185 ? 5.330 -1.568 -25.755 1.00 91.62 185 ASP A O 1
ATOM 1465 N N . ILE A 1 186 ? 6.471 -1.212 -23.860 1.00 89.38 186 ILE A N 1
ATOM 1466 C CA . ILE A 1 186 ? 5.315 -1.191 -22.972 1.00 89.38 186 ILE A CA 1
ATOM 1467 C C . ILE A 1 186 ? 5.061 0.247 -22.577 1.00 89.38 186 ILE A C 1
ATOM 1469 O O . ILE A 1 186 ? 5.857 0.864 -21.869 1.00 89.38 186 ILE A O 1
ATOM 1473 N N . ILE A 1 187 ? 3.917 0.760 -23.009 1.00 89.00 187 ILE A N 1
ATOM 1474 C CA . ILE A 1 187 ? 3.499 2.124 -22.722 1.00 89.00 187 ILE A CA 1
ATOM 1475 C C . ILE A 1 187 ? 2.500 2.071 -21.573 1.00 89.00 187 ILE A C 1
ATOM 1477 O O . ILE A 1 187 ? 1.373 1.591 -21.713 1.00 89.00 187 ILE A O 1
ATOM 1481 N N . HIS A 1 188 ? 2.911 2.557 -20.405 1.00 87.50 188 HIS A N 1
ATOM 1482 C CA . HIS A 1 188 ? 1.983 2.764 -19.304 1.00 87.50 188 HIS A CA 1
ATOM 1483 C C . HIS A 1 188 ? 1.031 3.916 -19.653 1.00 87.50 188 HIS A C 1
ATOM 1485 O O . HIS A 1 188 ? 1.431 4.880 -20.300 1.00 87.50 188 HIS A O 1
ATOM 1491 N N . PHE A 1 189 ? -0.216 3.888 -19.167 1.00 82.38 189 PHE A N 1
ATOM 1492 C CA . PHE A 1 189 ? -1.226 4.913 -19.495 1.00 82.38 189 PHE A CA 1
ATOM 1493 C C . PHE A 1 189 ? -0.815 6.354 -19.131 1.00 82.38 189 PHE A C 1
ATOM 1495 O O . PHE A 1 189 ? -1.471 7.306 -19.537 1.00 82.38 189 PHE A O 1
ATOM 1502 N N . SER A 1 190 ? 0.241 6.525 -18.333 1.00 79.00 190 SER A N 1
ATOM 1503 C CA . SER A 1 190 ? 0.820 7.832 -18.019 1.00 79.00 190 SER A CA 1
ATOM 1504 C C . SER A 1 190 ? 1.819 8.359 -19.044 1.00 79.00 190 SER A C 1
ATOM 1506 O O . SER A 1 190 ? 2.390 9.415 -18.800 1.00 79.00 190 SER A O 1
ATOM 1508 N N . GLY A 1 191 ? 2.061 7.626 -20.132 1.00 83.69 191 GLY A N 1
ATOM 1509 C CA . GLY A 1 191 ? 3.032 7.965 -21.174 1.00 83.69 191 GLY A CA 1
ATOM 1510 C C . GLY A 1 191 ? 4.455 7.463 -20.910 1.00 83.69 191 GLY A C 1
ATOM 1511 O O . GLY A 1 191 ? 5.322 7.644 -21.756 1.00 83.69 191 GLY A O 1
ATOM 1512 N N . GLU A 1 192 ? 4.708 6.814 -19.770 1.00 88.81 192 GLU A N 1
ATOM 1513 C CA . GLU A 1 192 ? 6.022 6.226 -19.484 1.00 88.81 192 GLU A CA 1
ATOM 1514 C C . GLU A 1 192 ? 6.218 4.971 -20.337 1.00 88.81 192 GLU A C 1
ATOM 1516 O O . GLU A 1 192 ? 5.359 4.084 -20.339 1.00 88.81 192 GLU A O 1
ATOM 1521 N N . THR A 1 193 ? 7.345 4.902 -21.047 1.00 91.81 193 THR A N 1
ATO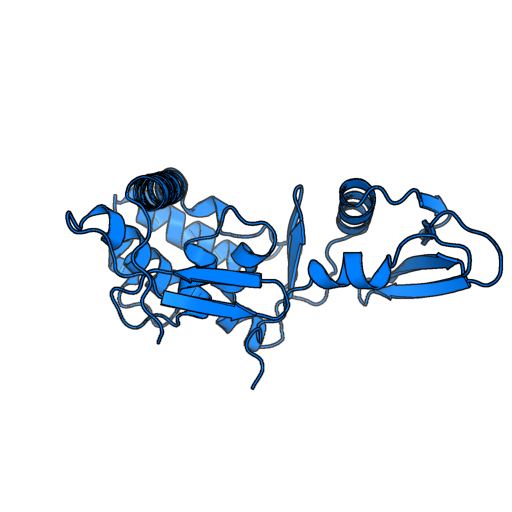M 1522 C CA . THR A 1 193 ? 7.660 3.800 -21.964 1.00 91.81 193 THR A CA 1
ATOM 1523 C C . THR A 1 193 ? 8.785 2.948 -21.397 1.00 91.81 193 THR A C 1
ATOM 1525 O O . THR A 1 193 ? 9.827 3.468 -20.991 1.00 91.81 193 THR A O 1
ATOM 1528 N N . ILE A 1 194 ? 8.573 1.634 -21.377 1.00 92.06 194 ILE A N 1
ATOM 1529 C CA . ILE A 1 194 ? 9.538 0.636 -20.915 1.00 92.06 194 ILE A CA 1
ATOM 1530 C C . ILE A 1 194 ? 9.837 -0.300 -22.077 1.00 92.06 194 ILE A C 1
ATOM 1532 O O . ILE A 1 194 ? 8.945 -1.008 -22.540 1.00 92.06 194 ILE A O 1
ATOM 1536 N N . ARG A 1 195 ? 11.089 -0.311 -22.528 1.00 92.31 195 ARG A N 1
ATOM 1537 C CA . ARG A 1 195 ? 11.554 -1.160 -23.622 1.00 92.31 195 ARG A CA 1
ATOM 1538 C C . ARG A 1 195 ? 12.206 -2.415 -23.075 1.00 92.31 195 ARG A C 1
ATOM 1540 O O . ARG A 1 195 ? 13.145 -2.334 -22.283 1.00 92.31 195 ARG A O 1
ATOM 1547 N N . ILE A 1 196 ? 11.725 -3.571 -23.514 1.00 91.19 196 ILE A N 1
ATOM 1548 C CA . ILE A 1 196 ? 12.225 -4.882 -23.095 1.00 91.19 196 ILE A CA 1
ATOM 1549 C C . ILE A 1 196 ? 12.692 -5.642 -24.332 1.00 91.19 196 ILE A C 1
ATOM 1551 O O . ILE A 1 196 ? 11.915 -5.840 -25.260 1.00 91.19 196 ILE A O 1
ATOM 1555 N N . TYR A 1 197 ? 13.946 -6.085 -24.327 1.00 89.94 197 TYR A N 1
ATOM 1556 C CA . TYR A 1 197 ? 14.517 -6.906 -25.395 1.00 89.94 197 TYR A CA 1
ATOM 1557 C C . TYR A 1 197 ? 14.244 -8.395 -25.183 1.00 89.94 197 TYR A C 1
ATOM 1559 O O . TYR A 1 197 ? 14.198 -8.865 -24.042 1.00 89.94 197 TYR A O 1
ATOM 1567 N N . SER A 1 198 ? 14.157 -9.154 -26.276 1.00 84.62 198 SER A N 1
ATOM 1568 C CA . SER A 1 198 ? 13.995 -10.613 -26.277 1.00 84.62 198 SER A CA 1
ATOM 1569 C C . SER A 1 198 ? 15.095 -11.331 -25.494 1.00 84.62 198 SER A C 1
ATOM 1571 O O . SER A 1 198 ? 14.832 -12.339 -24.846 1.00 84.62 198 SER A O 1
ATOM 1573 N N . GLY A 1 199 ? 16.320 -10.794 -25.502 1.00 82.00 199 GLY A N 1
ATOM 1574 C CA . GLY A 1 199 ? 17.451 -11.325 -24.738 1.00 82.00 199 GLY A CA 1
ATOM 1575 C C . GLY A 1 199 ? 17.447 -10.984 -23.241 1.00 82.00 199 GLY A C 1
ATOM 1576 O O . GLY A 1 199 ? 18.414 -11.301 -22.547 1.00 82.00 199 GLY A O 1
ATOM 1577 N N . SER A 1 200 ? 16.414 -10.313 -22.715 1.00 82.69 200 SER A N 1
ATOM 1578 C CA . SER A 1 200 ? 16.364 -9.956 -21.295 1.00 82.69 200 SER A CA 1
ATOM 1579 C C . SER A 1 200 ? 16.186 -11.194 -20.412 1.00 82.69 200 SER A C 1
ATOM 1581 O O . SER A 1 200 ? 15.270 -11.993 -20.588 1.00 82.69 200 SER A O 1
ATOM 1583 N N . LYS A 1 201 ? 17.052 -11.345 -19.404 1.00 77.44 201 LYS A N 1
ATOM 1584 C CA . LYS A 1 201 ? 17.076 -12.523 -18.516 1.00 77.44 201 LYS A CA 1
ATOM 1585 C C . LYS A 1 201 ? 15.968 -12.535 -17.457 1.00 77.44 201 LYS A C 1
ATOM 1587 O O . LYS A 1 201 ? 15.818 -13.526 -16.744 1.00 77.44 201 LYS A O 1
ATOM 1592 N N . LYS A 1 202 ? 15.226 -11.435 -17.294 1.00 81.25 202 LYS A N 1
ATOM 1593 C CA . LYS A 1 202 ? 14.217 -11.266 -16.239 1.00 81.25 202 LYS A CA 1
ATOM 1594 C C . LYS A 1 202 ? 12.845 -10.994 -16.840 1.00 81.25 202 LYS A C 1
ATOM 1596 O O . LYS A 1 202 ? 12.710 -10.241 -17.797 1.00 81.25 202 LYS A O 1
ATOM 1601 N N . ASN A 1 203 ? 11.804 -11.559 -16.224 1.00 82.81 203 ASN A N 1
ATOM 1602 C CA . ASN A 1 203 ? 10.416 -11.276 -16.590 1.00 82.81 203 ASN A CA 1
ATOM 1603 C C . ASN A 1 203 ? 9.980 -9.912 -16.021 1.00 82.81 203 ASN A C 1
ATOM 1605 O O . ASN A 1 203 ? 9.207 -9.824 -15.064 1.00 82.81 203 ASN A O 1
ATOM 1609 N N . THR A 1 204 ? 10.517 -8.842 -16.605 1.00 83.12 204 THR A N 1
ATOM 1610 C CA . THR A 1 204 ? 10.331 -7.449 -16.175 1.00 83.12 204 THR A CA 1
ATOM 1611 C C . THR A 1 204 ? 8.857 -7.051 -16.100 1.00 83.12 204 THR A C 1
ATOM 1613 O O . THR A 1 204 ? 8.457 -6.367 -15.161 1.00 83.12 204 THR A O 1
ATOM 1616 N N . ILE A 1 205 ? 8.015 -7.549 -17.013 1.00 82.62 205 ILE A N 1
ATOM 1617 C CA . ILE A 1 205 ? 6.571 -7.268 -17.015 1.00 82.62 205 ILE A CA 1
ATOM 1618 C C . ILE A 1 205 ? 5.918 -7.788 -15.738 1.00 82.62 205 ILE A C 1
ATOM 1620 O O . ILE A 1 205 ? 5.277 -7.026 -15.014 1.00 82.62 205 ILE A O 1
ATOM 1624 N N . SER A 1 206 ? 6.110 -9.075 -15.433 1.00 81.69 206 SER A N 1
ATOM 1625 C CA . SER A 1 206 ? 5.540 -9.682 -14.226 1.00 81.69 206 SER A CA 1
ATOM 1626 C C . SER A 1 206 ? 6.008 -8.966 -12.954 1.00 81.69 206 SER A C 1
ATOM 1628 O O . SER A 1 206 ? 5.234 -8.800 -12.010 1.00 81.69 206 SER A O 1
ATOM 1630 N N . LEU A 1 207 ? 7.255 -8.479 -12.961 1.00 84.75 207 LEU A N 1
ATOM 1631 C CA . LEU A 1 207 ? 7.867 -7.781 -11.839 1.00 84.75 207 LEU A CA 1
ATOM 1632 C C . LEU A 1 207 ? 7.345 -6.356 -11.662 1.00 84.75 207 LEU A C 1
ATOM 1634 O O . LEU A 1 207 ? 7.319 -5.876 -10.540 1.00 84.75 207 LEU A O 1
ATOM 1638 N N . ILE A 1 208 ? 6.900 -5.684 -12.717 1.00 83.69 208 ILE A N 1
ATOM 1639 C CA . ILE A 1 208 ? 6.277 -4.362 -12.598 1.00 83.69 208 ILE A CA 1
ATOM 1640 C C . ILE A 1 208 ? 4.810 -4.511 -12.182 1.00 83.69 208 ILE A C 1
ATOM 1642 O O . ILE A 1 208 ? 4.350 -3.838 -11.261 1.00 83.69 208 ILE A O 1
ATOM 1646 N N . VAL A 1 209 ? 4.078 -5.436 -12.811 1.00 83.56 209 VAL A N 1
ATOM 1647 C CA . VAL A 1 209 ? 2.629 -5.604 -12.603 1.00 83.56 209 VAL A CA 1
ATOM 1648 C C . VAL A 1 209 ? 2.284 -6.014 -11.169 1.00 83.56 209 VAL A C 1
ATOM 1650 O O . VAL A 1 209 ? 1.244 -5.604 -10.658 1.00 83.56 209 VAL A O 1
ATOM 1653 N N . LYS A 1 210 ? 3.160 -6.744 -10.465 1.00 82.62 210 LYS A N 1
ATOM 1654 C CA . LYS A 1 210 ? 2.959 -7.075 -9.038 1.00 82.62 210 LYS A CA 1
ATOM 1655 C C . LYS A 1 210 ? 2.827 -5.842 -8.131 1.00 82.62 210 LYS A C 1
ATOM 1657 O O . LYS A 1 210 ? 2.191 -5.939 -7.087 1.00 82.62 210 LYS A O 1
ATOM 1662 N N . HIS A 1 211 ? 3.359 -4.688 -8.536 1.00 83.25 211 HIS A N 1
ATOM 1663 C CA . HIS A 1 211 ? 3.241 -3.430 -7.792 1.00 83.25 211 HIS A CA 1
ATOM 1664 C C . HIS A 1 211 ? 1.959 -2.639 -8.124 1.00 83.25 211 HIS A C 1
ATOM 1666 O O . HIS A 1 211 ? 1.741 -1.552 -7.583 1.00 83.25 211 HIS A O 1
ATOM 1672 N N . PHE A 1 212 ? 1.094 -3.184 -8.991 1.00 82.19 212 PHE A N 1
ATOM 1673 C CA . PHE A 1 212 ? -0.205 -2.629 -9.381 1.00 82.19 212 PHE A CA 1
ATOM 1674 C C . PHE A 1 212 ? -1.342 -3.486 -8.816 1.00 82.19 212 PHE A C 1
ATOM 1676 O O . PHE A 1 212 ? -2.064 -4.167 -9.548 1.00 82.19 212 PHE A O 1
ATOM 1683 N N . ILE A 1 213 ? -1.499 -3.492 -7.492 1.00 74.62 213 ILE A N 1
ATOM 1684 C CA . ILE A 1 213 ? -2.520 -4.328 -6.856 1.00 74.62 213 ILE A CA 1
ATOM 1685 C C . ILE A 1 213 ? -3.919 -3.823 -7.196 1.00 74.62 213 ILE A C 1
ATOM 1687 O O . ILE A 1 213 ? -4.296 -2.683 -6.920 1.00 74.62 213 ILE A O 1
ATOM 1691 N N . SER A 1 214 ? -4.699 -4.719 -7.797 1.00 73.31 214 SER A N 1
ATOM 1692 C CA . SER A 1 214 ? -6.112 -4.496 -8.061 1.00 73.31 214 SER A CA 1
ATOM 1693 C C . SER A 1 214 ? -6.924 -4.675 -6.779 1.00 73.31 214 SER A C 1
ATOM 1695 O O . SER A 1 214 ? -6.564 -5.432 -5.879 1.00 73.31 214 SER A O 1
ATOM 1697 N N . ALA A 1 215 ? -8.076 -4.016 -6.712 1.00 71.50 215 ALA A N 1
ATOM 1698 C CA . ALA A 1 215 ? -8.972 -4.152 -5.575 1.00 71.50 215 ALA A CA 1
ATOM 1699 C C . ALA A 1 215 ? -9.665 -5.523 -5.476 1.00 71.50 215 ALA A C 1
ATOM 1701 O O . ALA A 1 215 ? -10.319 -5.799 -4.465 1.00 71.50 215 ALA A O 1
ATOM 1702 N N . ASN A 1 216 ? -9.573 -6.352 -6.521 1.00 75.12 216 ASN A N 1
ATOM 1703 C CA . ASN A 1 216 ? -10.024 -7.734 -6.498 1.00 75.12 216 ASN A CA 1
ATOM 1704 C C . ASN A 1 216 ? -8.805 -8.660 -6.398 1.00 75.12 216 ASN A C 1
ATOM 1706 O O . ASN A 1 216 ? -8.025 -8.785 -7.342 1.00 75.12 216 ASN A O 1
ATOM 1710 N N . ILE A 1 217 ? -8.614 -9.245 -5.217 1.00 70.50 217 ILE A N 1
ATOM 1711 C CA . ILE A 1 217 ? -7.457 -10.096 -4.890 1.00 70.50 217 ILE A CA 1
ATOM 1712 C C . ILE A 1 217 ? -7.835 -11.546 -4.590 1.00 70.50 217 ILE A C 1
ATOM 1714 O O . ILE A 1 217 ? -6.958 -12.400 -4.454 1.00 70.50 217 ILE A O 1
ATOM 1718 N N . THR A 1 218 ? -9.130 -11.823 -4.468 1.00 63.28 218 THR A N 1
ATOM 1719 C CA . THR A 1 218 ? -9.658 -13.173 -4.315 1.00 63.28 218 THR A CA 1
ATOM 1720 C C . THR A 1 218 ? -9.873 -13.756 -5.704 1.00 63.28 218 THR A C 1
ATOM 1722 O O . THR A 1 218 ? -10.412 -13.085 -6.579 1.00 63.28 218 THR A O 1
ATOM 1725 N N . ARG A 1 219 ? -9.412 -14.992 -5.922 1.00 56.03 219 ARG A N 1
ATOM 1726 C CA . ARG A 1 219 ? -9.912 -15.791 -7.042 1.00 56.03 219 ARG A CA 1
ATOM 1727 C C . ARG A 1 219 ? -11.344 -16.173 -6.683 1.00 56.03 219 ARG A C 1
ATOM 1729 O O . ARG A 1 219 ? -11.527 -16.761 -5.615 1.00 56.03 219 ARG A O 1
ATOM 1736 N N . ASP A 1 220 ? -12.297 -15.763 -7.512 1.00 46.47 220 ASP A N 1
ATOM 1737 C CA . ASP A 1 220 ? -13.637 -16.354 -7.512 1.00 46.47 220 ASP A CA 1
ATOM 1738 C C . ASP A 1 220 ? -13.538 -17.862 -7.806 1.00 46.47 220 ASP A C 1
ATOM 1740 O O . ASP A 1 220 ? -12.633 -18.255 -8.589 1.00 46.47 220 ASP A O 1
#

Secondary structure (DSSP, 8-state):
-------HHHHHHHHHHHHHHHHSGGGGSPEESS-STT-HHHHHHHHHHHHHTTT--GGGGG-SSHHHHHHHHHHGGGG-SSPPPEEEEEETTEEEEEE-SSS--HHHHHHHHTTTSTTGGGGGGHHHHTTSS-EEEE-SS-EEEESSS----HHHHHHHHHHTT--EEEETTEEEES--S-EEEEE-TTS-EEEEETT-SS-HHHHHHTTS--S--S--